Protein AF-A0A6L9ITP5-F1 (afdb_monomer)

Solvent-accessible surface area (backbone atoms only — not comparable to full-atom values): 18994 Å² total; per-residue (Å²): 133,85,77,84,81,51,70,67,56,52,50,36,34,49,51,52,58,71,44,25,60,62,38,12,52,45,24,37,60,61,63,46,70,42,67,67,46,46,72,76,42,34,70,65,38,51,55,49,47,30,53,49,38,32,51,52,45,53,46,44,33,48,13,59,68,66,75,35,64,65,55,35,39,54,48,49,54,49,48,39,54,54,33,27,73,72,34,36,44,55,61,60,58,47,50,48,48,52,39,38,42,53,30,30,63,75,74,45,56,72,70,36,19,52,56,52,38,56,52,46,53,51,35,48,57,65,70,57,59,84,44,67,65,35,46,49,51,63,75,37,41,67,63,33,26,51,52,30,47,51,49,54,48,69,73,36,67,63,50,51,76,73,44,36,71,67,40,52,55,49,48,39,50,54,42,48,52,52,50,42,29,49,33,51,19,59,64,64,74,44,53,64,30,44,26,50,33,45,42,52,46,45,56,57,38,40,78,70,71,40,38,57,48,58,54,52,49,53,51,51,43,41,46,51,35,44,54,75,70,49,65,76,90,47,42,64,59,50,50,54,50,44,52,49,45,55,58,35,64,56,63,99,40,73,68,45,51,52,47,64,76,40,43,74,58,37,39,50,54,44,43,73,72,44,45,70,58,45,48,75,53,67,41,94,58,52,76,66,56,52,37,50,52,49,48,40,54,51,26,24,46,43,51,12,59,78,70,70,37,63,62,46,32,50,53,48,52,54,50,50,60,72,46,25,67,84,58,66,43,52,70,68,57,54,52,52,49,31,48,46,47,44,70,51,55,61,92,88,62,56,68,68,60,45,59,72,44,108

Structure (mmCIF, N/CA/C/O backbone):
data_AF-A0A6L9ITP5-F1
#
_entry.id   AF-A0A6L9ITP5-F1
#
loop_
_atom_site.group_PDB
_atom_site.id
_atom_site.type_symbol
_atom_site.label_atom_id
_atom_site.label_alt_id
_atom_site.label_comp_id
_atom_site.label_asym_id
_atom_site.label_entity_id
_atom_site.label_seq_id
_atom_site.pdbx_PDB_ins_code
_atom_site.Cartn_x
_atom_site.Cartn_y
_atom_site.Cartn_z
_atom_site.occupancy
_atom_site.B_iso_or_equiv
_atom_site.auth_seq_id
_atom_site.auth_comp_id
_atom_site.auth_asym_id
_atom_site.auth_atom_id
_atom_site.pdbx_PDB_model_num
ATOM 1 N N . MET A 1 1 ? -23.647 17.757 39.570 1.00 49.53 1 MET A N 1
ATOM 2 C CA . MET A 1 1 ? -23.595 16.508 40.364 1.00 49.53 1 MET A CA 1
ATOM 3 C C . MET A 1 1 ? -23.695 15.342 39.399 1.00 49.53 1 MET A C 1
ATOM 5 O O . MET A 1 1 ? -24.642 15.325 38.628 1.00 49.53 1 MET A O 1
ATOM 9 N N . ALA A 1 2 ? -22.717 14.434 39.376 1.00 61.03 2 ALA A N 1
ATOM 10 C CA . ALA A 1 2 ? -22.839 13.199 38.599 1.00 61.03 2 ALA A CA 1
ATOM 11 C C . ALA A 1 2 ? -23.829 12.265 39.310 1.00 61.03 2 ALA A C 1
ATOM 13 O O . ALA A 1 2 ? -23.762 12.134 40.533 1.00 61.03 2 ALA A O 1
ATOM 14 N N . LEU A 1 3 ? -24.760 11.667 38.565 1.00 58.38 3 LEU A N 1
ATOM 15 C CA . LEU A 1 3 ? -25.671 10.657 39.105 1.00 58.38 3 LEU A CA 1
ATOM 16 C C . LEU A 1 3 ? -24.866 9.423 39.561 1.00 58.38 3 LEU A C 1
ATOM 18 O O . LEU A 1 3 ? -23.834 9.122 38.953 1.00 58.38 3 LEU A O 1
ATOM 22 N N . PRO A 1 4 ? -25.295 8.720 40.624 1.00 78.62 4 PRO A N 1
ATOM 23 C CA . PRO A 1 4 ? -24.636 7.496 41.064 1.00 78.62 4 PRO A CA 1
ATOM 24 C C . PRO A 1 4 ? -24.661 6.438 39.951 1.00 78.62 4 PRO A C 1
ATOM 26 O O . PRO A 1 4 ? -25.683 6.223 39.300 1.00 78.62 4 PRO A O 1
ATOM 29 N N . VAL A 1 5 ? -23.517 5.788 39.733 1.00 83.12 5 VAL A N 1
ATOM 30 C CA . VAL A 1 5 ? -23.375 4.660 38.804 1.00 83.12 5 VAL A CA 1
ATOM 31 C C . VAL A 1 5 ? -24.126 3.461 39.386 1.00 83.12 5 VAL A C 1
ATOM 33 O O . VAL A 1 5 ? -23.926 3.140 40.554 1.00 83.12 5 VAL A O 1
ATOM 36 N N . SER A 1 6 ? -24.987 2.809 38.601 1.00 92.00 6 SER A N 1
ATOM 37 C CA . SER A 1 6 ? -25.730 1.633 39.071 1.00 92.00 6 SER A CA 1
ATOM 38 C C . SER A 1 6 ? -24.806 0.432 39.309 1.00 92.00 6 SER A C 1
ATOM 40 O O . SER A 1 6 ? -23.800 0.265 38.613 1.00 92.00 6 SER A O 1
ATOM 42 N N . ASP A 1 7 ? -25.172 -0.451 40.243 1.00 93.88 7 ASP A N 1
ATOM 43 C CA . ASP A 1 7 ? -24.422 -1.688 40.517 1.00 93.88 7 ASP A CA 1
ATOM 44 C C . ASP A 1 7 ? -24.262 -2.554 39.256 1.00 93.88 7 ASP A C 1
ATOM 46 O O . ASP A 1 7 ? -23.188 -3.098 38.997 1.00 93.88 7 ASP A O 1
ATOM 50 N N . GLN A 1 8 ? -25.294 -2.594 38.406 1.00 94.88 8 GLN A N 1
ATOM 51 C CA . GLN A 1 8 ? -25.257 -3.283 37.114 1.00 94.88 8 GLN A CA 1
ATOM 52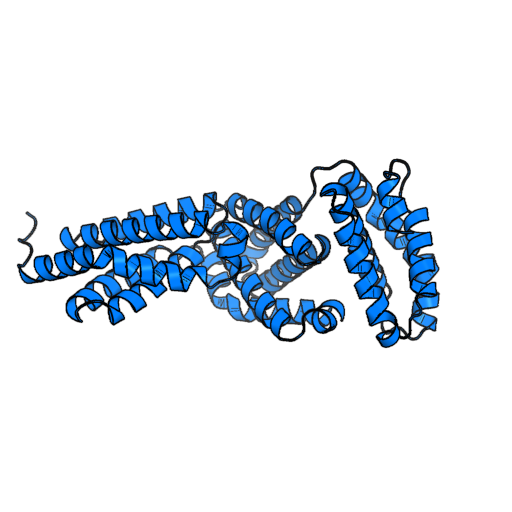 C C . GLN A 1 8 ? -24.180 -2.711 36.180 1.00 94.88 8 GLN A C 1
ATOM 54 O O . GLN A 1 8 ? -23.454 -3.459 35.528 1.00 94.88 8 GLN A O 1
ATOM 59 N N . HIS A 1 9 ? -24.030 -1.386 36.125 1.00 95.19 9 HIS A N 1
ATOM 60 C CA . HIS A 1 9 ? -23.000 -0.754 35.304 1.00 95.19 9 HIS A CA 1
ATOM 61 C C . HIS A 1 9 ? -21.586 -1.060 35.830 1.00 95.19 9 HIS A C 1
ATOM 63 O O . HIS A 1 9 ? -20.650 -1.280 35.053 1.00 95.19 9 HIS A O 1
ATOM 69 N N . LEU A 1 10 ? -21.417 -1.127 37.154 1.00 96.06 10 LEU A N 1
ATOM 70 C CA . LEU A 1 10 ? -20.148 -1.534 37.751 1.00 96.06 10 LEU A CA 1
ATOM 71 C C . LEU A 1 10 ? -19.823 -3.001 37.432 1.00 96.06 10 LEU A C 1
ATOM 73 O O . LEU A 1 10 ? -18.680 -3.301 37.089 1.00 96.06 10 LEU A O 1
ATOM 77 N N . GLN A 1 11 ? -20.816 -3.893 37.475 1.00 97.56 11 GLN A N 1
ATOM 78 C CA . GLN A 1 11 ? -20.661 -5.298 37.095 1.00 97.56 11 GLN A CA 1
ATOM 79 C C . GLN A 1 11 ? -20.222 -5.445 35.631 1.00 97.56 11 GLN A C 1
ATOM 81 O O . GLN A 1 11 ? -19.212 -6.099 35.373 1.00 97.56 11 GLN A O 1
ATOM 86 N N . ILE A 1 12 ? -20.904 -4.765 34.702 1.00 97.81 12 ILE A N 1
ATOM 87 C CA . ILE A 1 12 ? -20.561 -4.761 33.270 1.00 97.81 12 ILE A CA 1
ATOM 88 C C . ILE A 1 12 ? -19.105 -4.323 33.055 1.00 97.81 12 ILE A C 1
ATOM 90 O O . ILE A 1 12 ? -18.327 -4.996 32.380 1.00 97.81 12 ILE A O 1
ATOM 94 N N . THR A 1 13 ? -18.701 -3.200 33.653 1.00 98.00 13 THR A N 1
ATOM 95 C CA . THR A 1 13 ? -17.343 -2.666 33.445 1.00 98.00 13 THR A CA 1
ATOM 96 C C . THR A 1 13 ? -16.263 -3.511 34.120 1.00 98.00 13 THR A C 1
ATOM 98 O O . THR A 1 13 ? -15.155 -3.619 33.594 1.00 98.00 13 THR A O 1
ATOM 101 N N . ASN A 1 14 ? -16.568 -4.155 35.250 1.00 98.19 14 ASN A N 1
ATOM 102 C CA . ASN A 1 14 ? -15.671 -5.121 35.883 1.00 98.19 14 ASN A CA 1
ATOM 103 C C . ASN A 1 14 ? -15.450 -6.355 35.007 1.00 98.19 14 ASN A C 1
ATOM 105 O O . ASN A 1 14 ? -14.317 -6.822 34.902 1.00 98.19 14 ASN A O 1
ATOM 109 N N . GLU A 1 15 ? -16.504 -6.864 34.370 1.00 98.31 15 GLU A N 1
ATOM 110 C CA . GLU A 1 15 ? -16.417 -8.026 33.488 1.00 98.31 15 GLU A CA 1
ATOM 111 C C . GLU A 1 15 ? -15.520 -7.751 32.276 1.00 98.31 15 GLU A C 1
ATOM 113 O O . GLU A 1 15 ? -14.600 -8.530 32.011 1.00 98.31 15 GLU A O 1
ATOM 118 N N . ILE A 1 16 ? -15.720 -6.614 31.596 1.00 98.50 16 ILE A N 1
ATOM 119 C CA . ILE A 1 16 ? -14.877 -6.201 30.461 1.00 98.50 16 ILE A CA 1
ATOM 120 C C . ILE A 1 16 ? -13.414 -6.082 30.909 1.00 98.50 16 ILE A C 1
ATOM 122 O O . ILE A 1 16 ? -12.512 -6.612 30.258 1.00 98.50 16 ILE A O 1
ATOM 126 N N . TYR A 1 17 ? -13.165 -5.434 32.055 1.00 98.38 17 TYR A N 1
ATOM 127 C CA . TYR A 1 17 ? -11.811 -5.292 32.589 1.00 98.38 17 TYR A CA 1
ATOM 128 C C . TYR A 1 17 ? -11.165 -6.646 32.905 1.00 98.38 17 TYR A C 1
ATOM 130 O O . TYR A 1 17 ? -9.973 -6.837 32.650 1.00 98.38 17 TYR A O 1
ATOM 138 N N . HIS A 1 18 ? -11.928 -7.584 33.468 1.00 98.44 18 HIS A N 1
ATOM 139 C CA . HIS A 1 18 ? -11.445 -8.920 33.806 1.00 98.44 18 HIS A CA 1
ATOM 140 C C . HIS A 1 18 ? -11.001 -9.689 32.552 1.00 98.44 18 HIS A C 1
ATOM 142 O O . HIS A 1 18 ? -9.899 -10.236 32.535 1.00 98.44 18 HIS A O 1
ATOM 148 N N . HIS A 1 19 ? -11.787 -9.622 31.473 1.00 98.62 19 HIS A N 1
ATOM 149 C CA . HIS A 1 19 ? -11.520 -10.319 30.208 1.00 98.62 19 HIS A CA 1
ATOM 150 C C . HIS A 1 19 ? -10.603 -9.553 29.241 1.00 98.62 19 HIS A C 1
ATOM 152 O O . HIS A 1 19 ? -10.306 -10.047 28.153 1.00 98.62 19 HIS A O 1
ATOM 158 N N . ARG A 1 20 ? -10.105 -8.363 29.609 1.00 98.50 20 ARG A N 1
ATOM 159 C CA . ARG A 1 20 ? -9.343 -7.483 28.699 1.00 98.50 20 ARG A CA 1
ATOM 160 C C . ARG A 1 20 ? -8.169 -8.160 27.995 1.00 98.50 20 ARG A C 1
ATOM 162 O O . ARG A 1 20 ? -7.895 -7.860 26.839 1.00 98.50 20 ARG A O 1
ATOM 169 N N . ARG A 1 21 ? -7.476 -9.081 28.674 1.00 98.44 21 ARG A N 1
ATOM 170 C CA . ARG A 1 21 ? -6.344 -9.801 28.082 1.00 98.44 21 ARG A CA 1
ATOM 171 C C . ARG A 1 21 ? -6.806 -10.817 27.039 1.00 98.44 21 ARG A C 1
ATOM 173 O O . ARG A 1 21 ? -6.251 -10.828 25.951 1.00 98.44 21 ARG A O 1
ATOM 180 N N . GLN A 1 22 ? -7.831 -11.610 27.345 1.00 98.50 22 GLN A N 1
ATOM 181 C CA . GLN A 1 22 ? -8.386 -12.596 26.410 1.00 98.50 22 GLN A CA 1
ATOM 182 C C . GLN A 1 22 ? -8.996 -11.914 25.181 1.00 98.50 22 GLN A C 1
ATOM 184 O O . GLN A 1 22 ? -8.800 -12.369 24.059 1.00 98.50 22 GLN A O 1
ATOM 189 N N . LEU A 1 23 ? -9.669 -10.776 25.379 1.00 98.50 23 LEU A N 1
ATOM 190 C CA . LEU A 1 23 ? -10.136 -9.927 24.286 1.00 98.50 23 LEU A CA 1
ATOM 191 C C . LEU A 1 23 ? -8.970 -9.414 23.433 1.00 98.50 23 LEU A C 1
ATOM 193 O O . LEU A 1 23 ? -9.020 -9.524 22.214 1.00 98.50 23 LEU A O 1
ATOM 197 N N . ALA A 1 24 ? -7.906 -8.891 24.046 1.00 98.31 24 ALA A N 1
ATOM 198 C CA . ALA A 1 24 ? -6.741 -8.416 23.304 1.00 98.31 24 ALA A CA 1
ATOM 199 C C . ALA A 1 24 ? -6.051 -9.545 22.520 1.00 98.31 24 ALA A C 1
ATOM 201 O O . ALA A 1 24 ? -5.697 -9.352 21.362 1.00 98.31 24 ALA A O 1
ATOM 202 N N . GLU A 1 25 ? -5.912 -10.732 23.117 1.00 97.69 25 GLU A N 1
ATOM 203 C CA . GLU A 1 25 ? -5.382 -11.928 22.454 1.00 97.69 25 GLU A CA 1
ATOM 204 C C . GLU A 1 25 ? -6.259 -12.342 21.264 1.00 97.69 25 GLU A C 1
ATOM 206 O O . GLU A 1 25 ? -5.724 -12.625 20.191 1.00 97.69 25 GLU A O 1
ATOM 211 N N . TYR A 1 26 ? -7.590 -12.292 21.414 1.00 97.88 26 TYR A N 1
ATOM 212 C CA . TYR A 1 26 ? -8.534 -12.520 20.319 1.00 97.88 26 TYR A CA 1
ATOM 213 C C . TYR A 1 26 ? -8.311 -11.518 19.181 1.00 97.88 26 TYR A C 1
ATOM 215 O O . TYR A 1 26 ? -8.096 -11.929 18.042 1.00 97.88 26 TYR A O 1
ATOM 223 N N . VAL A 1 27 ? -8.317 -10.214 19.477 1.00 97.19 27 VAL A N 1
ATOM 224 C CA . VAL A 1 27 ? -8.137 -9.151 18.473 1.00 97.19 27 VAL A CA 1
ATOM 225 C C . VAL A 1 27 ? -6.805 -9.316 17.752 1.00 97.19 27 VAL A C 1
ATOM 227 O O . VAL A 1 27 ? -6.763 -9.358 16.528 1.00 97.19 27 VAL A O 1
ATOM 230 N N . THR A 1 28 ? -5.711 -9.470 18.495 1.00 95.75 28 THR A N 1
ATOM 231 C CA . THR A 1 28 ? -4.367 -9.607 17.928 1.00 95.75 28 THR A CA 1
ATOM 232 C C . THR A 1 28 ? -4.239 -10.846 17.047 1.00 95.75 28 THR A C 1
ATOM 234 O O . THR A 1 28 ? -3.642 -10.759 15.975 1.00 95.75 28 THR A O 1
ATOM 237 N N . ALA A 1 29 ? -4.815 -11.983 17.449 1.00 94.69 29 ALA A N 1
ATOM 238 C CA . ALA A 1 29 ? -4.786 -13.199 16.640 1.00 94.69 29 ALA A CA 1
ATOM 239 C C . ALA A 1 29 ? -5.500 -13.021 15.291 1.00 94.69 29 ALA A C 1
ATOM 241 O O . ALA A 1 29 ? -5.023 -13.539 14.286 1.00 94.69 29 ALA A O 1
ATOM 242 N N . HIS A 1 30 ? -6.602 -12.268 15.248 1.00 94.00 30 HIS A N 1
ATOM 243 C CA . HIS A 1 30 ? -7.364 -12.051 14.015 1.00 94.00 30 HIS A CA 1
ATOM 244 C C . HIS A 1 30 ? -6.775 -10.930 13.150 1.00 94.00 30 HIS A C 1
ATOM 246 O O . HIS A 1 30 ? -6.677 -11.093 11.936 1.00 94.00 30 HIS A O 1
ATOM 252 N N . SER A 1 31 ? -6.293 -9.842 13.758 1.00 89.31 31 SER A N 1
ATOM 253 C CA . SER A 1 31 ? -5.689 -8.719 13.032 1.00 89.31 31 SER A CA 1
ATOM 254 C C . SER A 1 31 ? -4.357 -9.085 12.367 1.00 89.31 31 SER A C 1
ATOM 256 O O . SER A 1 31 ? -4.067 -8.603 11.278 1.00 89.31 31 SER A O 1
ATOM 258 N N . ILE A 1 32 ? -3.539 -9.950 12.980 1.00 86.31 32 ILE A N 1
ATOM 259 C CA . ILE A 1 32 ? -2.176 -10.262 12.493 1.00 86.31 32 ILE A CA 1
ATOM 260 C C . ILE A 1 32 ? -2.142 -11.367 11.439 1.00 86.31 32 ILE A C 1
ATOM 262 O O . ILE A 1 32 ? -1.140 -11.521 10.741 1.00 86.31 32 ILE A O 1
ATOM 266 N N . ASN A 1 33 ? -3.247 -12.085 11.238 1.00 80.88 33 ASN A N 1
ATOM 267 C CA . ASN A 1 33 ? -3.340 -13.065 10.156 1.00 80.88 33 ASN A CA 1
ATOM 268 C C . ASN A 1 33 ? -3.251 -12.427 8.757 1.00 80.88 33 ASN A C 1
ATOM 270 O O . ASN A 1 33 ? -3.092 -13.145 7.771 1.00 80.88 33 ASN A O 1
ATOM 274 N N . VAL A 1 34 ? -3.292 -11.094 8.652 1.00 76.50 34 VAL A N 1
ATOM 275 C CA . VAL A 1 34 ? -2.979 -10.379 7.412 1.00 76.50 34 VAL A CA 1
ATOM 276 C C . VAL A 1 34 ? -1.455 -10.395 7.186 1.00 76.50 34 VAL A C 1
ATOM 278 O O . VAL A 1 34 ? -0.719 -9.839 8.009 1.00 76.50 34 VAL A O 1
ATOM 281 N N . PRO A 1 35 ? -0.948 -10.952 6.061 1.00 76.50 35 PRO A N 1
ATOM 282 C CA . PRO A 1 35 ? 0.491 -11.054 5.774 1.00 76.50 35 PRO A CA 1
ATOM 283 C C . PRO A 1 35 ? 1.267 -9.739 5.926 1.00 76.50 35 PRO A C 1
ATOM 285 O O . PRO A 1 35 ? 2.442 -9.752 6.294 1.00 76.50 35 PRO A O 1
ATOM 288 N N . TYR A 1 36 ? 0.596 -8.611 5.685 1.00 79.81 36 TYR A N 1
ATOM 289 C CA . TYR A 1 36 ? 1.103 -7.261 5.906 1.00 79.81 36 TYR A CA 1
ATOM 290 C C . TYR A 1 36 ? 1.770 -7.085 7.283 1.00 79.81 36 TYR A C 1
ATOM 292 O O . TYR A 1 36 ? 2.921 -6.653 7.350 1.00 79.81 36 TYR A O 1
ATOM 300 N N . TRP A 1 37 ? 1.094 -7.454 8.378 1.00 81.81 37 TRP A N 1
ATOM 301 C CA . TRP A 1 37 ? 1.582 -7.192 9.738 1.00 81.81 37 TRP A CA 1
ATOM 302 C C . TRP A 1 37 ? 2.811 -8.016 10.080 1.00 81.81 37 TRP A C 1
ATOM 304 O O . TRP A 1 37 ? 3.797 -7.486 10.597 1.00 81.81 37 TRP A O 1
ATOM 314 N N . ASN A 1 38 ? 2.761 -9.305 9.749 1.00 83.38 38 ASN A N 1
ATOM 315 C CA . ASN A 1 38 ? 3.853 -10.220 10.037 1.00 83.38 38 ASN A CA 1
ATOM 316 C C . ASN A 1 38 ? 5.123 -9.830 9.270 1.00 83.38 38 ASN A C 1
ATOM 318 O O . ASN A 1 38 ? 6.221 -9.892 9.807 1.00 83.38 38 ASN A O 1
ATOM 322 N N . ILE A 1 39 ? 4.985 -9.359 8.031 1.00 84.44 39 ILE A N 1
ATOM 323 C CA . ILE A 1 39 ? 6.145 -8.963 7.227 1.00 84.44 39 ILE A CA 1
ATOM 324 C C . ILE A 1 39 ? 6.682 -7.603 7.659 1.00 84.44 39 ILE 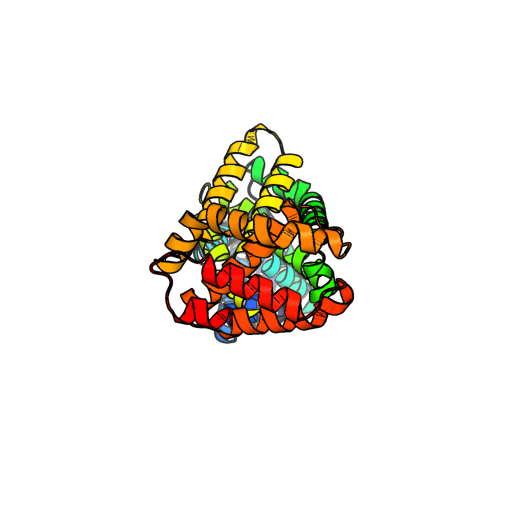A C 1
ATOM 326 O O . ILE A 1 39 ? 7.893 -7.408 7.711 1.00 84.44 39 ILE A O 1
ATOM 330 N N . ARG A 1 40 ? 5.796 -6.655 7.983 1.00 84.62 40 ARG A N 1
ATOM 331 C CA . ARG A 1 40 ? 6.213 -5.301 8.353 1.00 84.62 40 ARG A CA 1
ATOM 332 C C . ARG A 1 40 ? 6.855 -5.235 9.736 1.00 84.62 40 ARG A C 1
ATOM 334 O O . ARG A 1 40 ? 7.799 -4.470 9.915 1.00 84.62 40 ARG A O 1
ATOM 341 N N . TYR A 1 41 ? 6.353 -6.007 10.698 1.00 87.50 41 TYR A N 1
ATOM 342 C CA . TYR A 1 41 ? 6.742 -5.858 12.102 1.00 87.50 41 TYR A CA 1
ATOM 343 C C . TYR A 1 41 ? 7.142 -7.168 12.801 1.00 87.50 41 TYR A C 1
ATOM 345 O O . TYR A 1 41 ? 7.689 -7.117 13.906 1.00 87.50 41 TYR A O 1
ATOM 353 N N . GLY A 1 42 ? 6.898 -8.329 12.186 1.00 89.81 42 GLY A N 1
ATOM 354 C CA . GLY A 1 42 ? 7.242 -9.637 12.747 1.00 89.81 42 GLY A CA 1
ATOM 355 C C . GLY A 1 42 ? 6.631 -9.901 14.126 1.00 89.81 42 GLY A C 1
ATOM 356 O O . GLY A 1 42 ? 5.613 -9.321 14.512 1.00 89.81 42 GLY A O 1
ATOM 357 N N . GLU A 1 43 ? 7.295 -10.760 14.900 1.00 92.50 43 GLU A N 1
ATOM 358 C CA . GLU A 1 43 ? 6.846 -11.141 16.246 1.00 92.50 43 GLU A CA 1
ATOM 359 C C . GLU A 1 43 ? 6.851 -9.960 17.227 1.00 92.50 43 GLU A C 1
ATOM 361 O O . GLU A 1 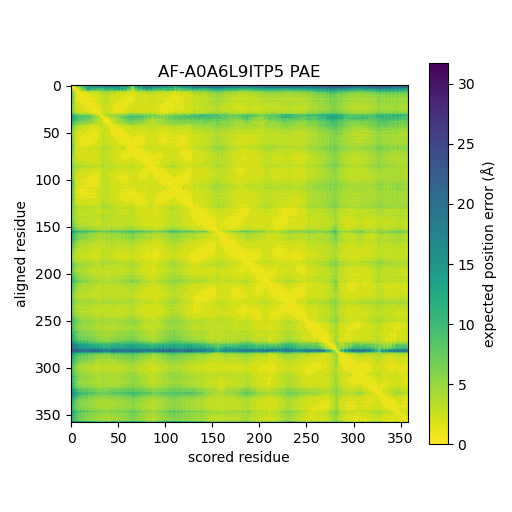43 ? 5.960 -9.827 18.066 1.00 92.50 43 GLU A O 1
ATOM 366 N N . GLN A 1 44 ? 7.808 -9.038 17.089 1.00 91.56 44 GLN A N 1
ATOM 367 C CA . GLN A 1 44 ? 7.827 -7.833 17.916 1.00 91.56 44 GLN A CA 1
ATOM 368 C C . GLN A 1 44 ? 6.578 -6.977 17.671 1.00 91.56 44 GLN A C 1
ATOM 370 O O . GLN A 1 44 ? 5.972 -6.481 18.620 1.00 91.56 44 GLN A O 1
ATOM 375 N N . GLY A 1 45 ? 6.154 -6.852 16.411 1.00 91.19 45 GLY A N 1
ATOM 376 C CA . GLY A 1 45 ? 4.895 -6.208 16.045 1.00 91.19 45 GLY A CA 1
ATOM 377 C C . GLY A 1 45 ? 3.684 -6.867 16.679 1.00 91.19 45 GLY A C 1
ATOM 378 O O . GLY A 1 45 ? 2.795 -6.172 17.166 1.00 91.19 45 GLY A O 1
ATOM 379 N N . ARG A 1 46 ? 3.674 -8.202 16.737 1.00 92.75 46 ARG A N 1
ATOM 380 C CA . ARG A 1 46 ? 2.617 -8.959 17.409 1.00 92.75 46 ARG A CA 1
ATOM 381 C C . ARG A 1 46 ? 2.517 -8.639 18.888 1.00 92.75 46 ARG A C 1
ATOM 383 O O . ARG A 1 46 ? 1.418 -8.374 19.377 1.00 92.75 46 ARG A O 1
ATOM 390 N N . MET A 1 47 ? 3.648 -8.610 19.580 1.00 94.88 47 MET A N 1
ATOM 391 C CA . MET A 1 47 ? 3.683 -8.268 20.999 1.00 94.88 47 MET A CA 1
ATOM 392 C C . MET A 1 47 ? 3.262 -6.817 21.253 1.00 94.88 47 MET A C 1
ATOM 394 O O . MET A 1 47 ? 2.499 -6.560 22.185 1.00 94.88 47 MET A O 1
ATOM 398 N N . THR A 1 48 ? 3.689 -5.876 20.407 1.00 93.56 48 THR A N 1
ATOM 399 C CA . THR A 1 48 ? 3.238 -4.479 20.482 1.00 93.56 48 THR A CA 1
ATOM 400 C C . THR A 1 48 ? 1.731 -4.370 20.254 1.00 93.56 48 THR A C 1
ATOM 402 O O . THR A 1 48 ? 1.040 -3.789 21.083 1.00 93.56 48 THR A O 1
ATOM 405 N N . CYS A 1 49 ? 1.198 -5.008 19.209 1.00 94.25 49 CYS A N 1
ATOM 406 C CA . CYS A 1 49 ? -0.235 -5.018 18.912 1.00 94.25 49 CYS A CA 1
ATOM 407 C C . CYS A 1 49 ? -1.062 -5.584 20.077 1.00 94.25 49 CYS A C 1
ATOM 409 O O . CYS A 1 49 ? -2.096 -5.021 20.434 1.00 94.25 49 CYS A O 1
ATOM 411 N N . LEU A 1 50 ? -0.598 -6.667 20.713 1.00 96.56 50 LEU A N 1
ATOM 412 C CA . LEU A 1 50 ? -1.243 -7.217 21.907 1.00 96.56 50 LEU A CA 1
ATOM 413 C C . LEU A 1 50 ? -1.292 -6.196 23.048 1.00 96.56 50 LEU A C 1
ATOM 415 O O . LEU A 1 50 ? -2.349 -5.983 23.642 1.00 96.56 50 LEU A O 1
ATOM 419 N N . ASN A 1 51 ? -0.162 -5.555 23.346 1.00 96.88 51 ASN A N 1
ATOM 420 C CA . ASN A 1 51 ? -0.084 -4.558 24.410 1.00 96.88 51 ASN A CA 1
ATOM 421 C C . ASN A 1 51 ? -0.980 -3.345 24.123 1.00 96.88 51 ASN A C 1
ATOM 423 O O . ASN A 1 51 ? -1.690 -2.890 25.023 1.00 96.88 51 ASN A O 1
ATOM 427 N N . ASP A 1 52 ? -1.003 -2.872 22.877 1.00 96.56 52 ASP A N 1
ATOM 428 C CA . ASP A 1 52 ? -1.869 -1.777 22.438 1.00 96.56 52 ASP A CA 1
ATOM 429 C C . ASP A 1 52 ? -3.346 -2.149 22.603 1.00 96.56 52 ASP A C 1
ATOM 431 O O . ASP A 1 52 ? -4.123 -1.373 23.159 1.00 96.56 52 ASP A O 1
ATOM 435 N N . ASN A 1 53 ? -3.741 -3.366 22.217 1.00 97.88 53 ASN A N 1
ATOM 436 C CA . ASN A 1 53 ? -5.118 -3.831 22.376 1.00 97.88 53 ASN A CA 1
ATOM 437 C C . ASN A 1 53 ? -5.531 -3.956 23.846 1.00 97.88 53 ASN A C 1
ATOM 439 O O . ASN A 1 53 ? -6.644 -3.556 24.193 1.00 97.88 53 ASN A O 1
ATOM 443 N N . VAL A 1 54 ? -4.641 -4.421 24.732 1.00 98.44 54 VAL A N 1
ATOM 444 C CA . VAL A 1 54 ? -4.900 -4.399 26.183 1.00 98.44 54 VAL A CA 1
ATOM 445 C C . VAL A 1 54 ? -5.163 -2.966 26.648 1.00 98.44 54 VAL A C 1
ATOM 447 O O . VAL A 1 54 ? -6.148 -2.722 27.345 1.00 98.44 54 VAL A O 1
ATOM 450 N N . LYS A 1 55 ? -4.328 -2.003 26.239 1.00 98.19 55 LYS A N 1
ATOM 451 C CA . LYS A 1 55 ? -4.471 -0.593 26.635 1.00 98.19 55 LYS A CA 1
ATOM 452 C C . LYS A 1 55 ? -5.739 0.052 26.084 1.00 98.19 55 LYS A C 1
ATOM 454 O O . LYS A 1 55 ? -6.419 0.764 26.822 1.00 98.19 55 LYS A O 1
ATOM 459 N N . ASN A 1 56 ? -6.096 -0.250 24.839 1.00 98.19 56 ASN A N 1
ATOM 460 C CA . ASN A 1 56 ? -7.342 0.199 24.223 1.00 98.19 56 ASN A CA 1
ATOM 461 C C . ASN A 1 56 ? -8.554 -0.266 25.044 1.00 98.19 56 ASN A C 1
ATOM 463 O O . ASN A 1 56 ? -9.399 0.550 25.409 1.00 98.19 56 ASN A O 1
ATOM 467 N N . ILE A 1 57 ? -8.603 -1.548 25.423 1.00 98.69 57 ILE A N 1
ATOM 468 C CA . ILE A 1 57 ? -9.710 -2.098 26.222 1.00 98.69 57 ILE A CA 1
ATOM 469 C C . ILE A 1 57 ? -9.751 -1.480 27.625 1.00 98.69 57 ILE A C 1
ATOM 471 O O . ILE A 1 57 ? -10.834 -1.170 28.126 1.00 98.69 57 ILE A O 1
ATOM 475 N N . GLU A 1 58 ? -8.598 -1.254 28.265 1.00 98.50 58 GLU A N 1
ATOM 476 C CA . GLU A 1 58 ? -8.527 -0.563 29.562 1.00 98.50 58 GLU A CA 1
ATOM 477 C C . GLU A 1 58 ? -9.130 0.849 29.487 1.00 98.50 58 GLU A C 1
ATOM 479 O O . GLU A 1 58 ? -9.915 1.232 30.360 1.00 98.50 58 GLU A O 1
ATOM 484 N N . LEU A 1 59 ? -8.821 1.601 28.428 1.00 98.50 59 LEU A N 1
ATOM 485 C CA . LEU A 1 59 ? -9.335 2.956 28.222 1.00 98.50 59 LEU A CA 1
ATOM 486 C C . LEU A 1 59 ? -10.823 2.981 27.864 1.00 98.50 59 LEU A C 1
ATOM 488 O O . LEU A 1 59 ? -11.561 3.803 28.406 1.00 98.50 59 LEU A O 1
ATOM 492 N N . PHE A 1 60 ? -11.302 2.053 27.036 1.00 98.50 60 PHE A N 1
ATOM 493 C CA . PHE A 1 60 ? -12.734 1.929 26.746 1.00 98.50 60 PHE A CA 1
ATOM 494 C C . PHE A 1 60 ? -13.534 1.518 27.982 1.00 98.50 60 PHE A C 1
ATOM 496 O O . PHE A 1 60 ? -14.601 2.070 28.249 1.00 98.50 60 PHE A O 1
ATOM 503 N N . THR A 1 61 ? -12.980 0.633 28.811 1.00 98.50 61 THR A N 1
ATOM 504 C CA . THR A 1 61 ? -13.590 0.272 30.094 1.00 98.50 61 THR A CA 1
ATOM 505 C C . THR A 1 61 ? -13.644 1.465 31.047 1.00 98.50 61 THR A C 1
ATOM 507 O O . THR A 1 61 ? -14.642 1.659 31.742 1.00 98.50 61 THR A O 1
ATOM 510 N N . LEU A 1 62 ? -12.596 2.297 31.073 1.00 97.94 62 LEU A N 1
ATOM 511 C CA . LEU A 1 62 ? -12.586 3.537 31.847 1.00 97.94 62 LEU A CA 1
ATOM 512 C C . LEU A 1 62 ? -13.656 4.521 31.351 1.00 97.94 62 LEU A C 1
ATOM 514 O O . LEU A 1 62 ? -14.369 5.094 32.177 1.00 97.94 62 LEU A O 1
ATOM 518 N N . ALA A 1 63 ? -13.785 4.696 30.034 1.00 98.12 63 ALA A N 1
ATOM 519 C CA . ALA A 1 63 ? -14.798 5.553 29.420 1.00 98.12 63 ALA A CA 1
ATOM 520 C C . ALA A 1 63 ? -16.218 5.103 29.795 1.00 98.12 63 ALA A C 1
ATOM 522 O O . ALA A 1 63 ? -17.018 5.927 30.247 1.00 98.12 63 ALA A O 1
ATOM 523 N N . LEU A 1 64 ? -16.496 3.793 29.708 1.00 97.56 64 LEU A N 1
ATOM 524 C CA . LEU A 1 64 ? -17.755 3.205 30.171 1.00 97.56 64 LEU A CA 1
ATOM 525 C C . LEU A 1 64 ? -17.964 3.489 31.657 1.00 97.56 64 LEU A C 1
ATOM 527 O O . LEU A 1 64 ? -18.930 4.160 31.994 1.00 97.56 64 LEU A O 1
ATOM 531 N N . ARG A 1 65 ? -17.020 3.093 32.524 1.00 96.88 65 ARG A N 1
ATOM 532 C CA . ARG A 1 65 ? -17.124 3.220 33.991 1.00 96.88 65 ARG A CA 1
ATOM 533 C C . ARG A 1 65 ? -17.363 4.653 34.462 1.00 96.88 65 ARG A C 1
ATOM 535 O O . ARG A 1 65 ? -17.969 4.868 35.510 1.00 96.88 65 ARG A O 1
ATOM 542 N N . LYS A 1 66 ? -16.831 5.642 33.744 1.00 96.44 66 LYS A N 1
ATOM 543 C CA . LYS A 1 66 ? -17.026 7.064 34.057 1.00 96.44 66 LYS A CA 1
ATOM 544 C C . LYS A 1 66 ? -18.285 7.655 33.423 1.00 96.44 66 LYS A C 1
ATOM 546 O O . LYS A 1 66 ? -18.577 8.808 33.721 1.00 96.44 66 LYS A O 1
ATOM 551 N N . ALA A 1 67 ? -18.999 6.896 32.590 1.00 95.94 67 ALA A N 1
ATOM 552 C CA . ALA A 1 67 ? -20.071 7.366 31.718 1.00 95.94 67 ALA A CA 1
ATOM 553 C C . ALA A 1 67 ? -19.633 8.585 30.883 1.00 95.94 67 ALA A C 1
ATOM 555 O O . ALA A 1 67 ? -20.362 9.565 30.754 1.00 95.94 67 ALA A O 1
ATOM 556 N N . LYS A 1 68 ? -18.400 8.522 30.364 1.00 97.19 68 LYS A N 1
ATOM 557 C CA . LYS A 1 68 ? -17.726 9.595 29.624 1.00 97.19 68 LYS A CA 1
ATOM 558 C C . LYS A 1 68 ? -17.205 9.072 28.285 1.00 97.19 68 LYS A C 1
ATOM 560 O O . LYS A 1 68 ? -16.012 8.764 28.176 1.00 97.19 68 LYS A O 1
ATOM 565 N N . PRO A 1 69 ? -18.082 8.902 27.279 1.00 97.56 69 PRO A N 1
ATOM 566 C CA . PRO A 1 69 ? -17.682 8.373 25.977 1.00 97.56 69 PRO A CA 1
ATOM 567 C C . PRO A 1 69 ? -16.645 9.257 25.264 1.00 97.56 69 PRO A C 1
ATOM 569 O O . PRO A 1 69 ? -15.855 8.744 24.478 1.00 97.56 69 PRO A O 1
ATOM 572 N N . GLU A 1 70 ? -16.561 10.547 25.600 1.00 98.19 70 GLU A N 1
ATOM 573 C CA . GLU A 1 70 ? -15.562 11.477 25.071 1.00 98.19 70 GLU A CA 1
ATOM 574 C C . GLU A 1 70 ? -14.110 11.063 25.381 1.00 98.19 70 GLU A C 1
ATOM 576 O O . GLU A 1 70 ? -13.196 11.433 24.647 1.00 98.19 70 GLU A O 1
ATOM 581 N N . ILE A 1 71 ? -13.884 10.258 26.431 1.00 98.25 71 ILE A N 1
ATOM 582 C CA . ILE A 1 71 ? -12.564 9.675 26.727 1.00 98.25 71 ILE A CA 1
ATOM 583 C C . ILE A 1 71 ? -12.155 8.702 25.615 1.00 98.25 71 ILE A C 1
ATOM 585 O O . ILE A 1 71 ? -11.003 8.707 25.184 1.00 98.25 71 ILE A O 1
ATOM 589 N N . ALA A 1 72 ? -13.092 7.877 25.144 1.00 98.25 72 ALA A N 1
ATOM 590 C CA . ALA A 1 72 ? -12.838 6.912 24.081 1.00 98.25 72 ALA A CA 1
ATOM 591 C C . ALA A 1 72 ? -12.663 7.608 22.724 1.00 98.25 72 ALA A C 1
ATOM 593 O O . ALA A 1 72 ? -11.769 7.238 21.967 1.00 98.25 72 ALA A O 1
ATOM 594 N N . ASP A 1 73 ? -13.460 8.649 22.460 1.00 98.44 73 ASP A N 1
ATOM 595 C CA . ASP A 1 73 ? -13.340 9.483 21.258 1.00 98.44 73 ASP A CA 1
ATOM 596 C C . ASP A 1 73 ? -11.951 10.137 21.174 1.00 98.44 73 ASP A C 1
ATOM 598 O O . ASP A 1 73 ? -11.248 9.997 20.172 1.00 98.44 73 ASP A O 1
ATOM 602 N N . ALA A 1 74 ? -11.519 10.801 22.254 1.00 98.38 74 ALA A N 1
ATOM 603 C CA . ALA A 1 74 ? -10.207 11.439 22.322 1.00 98.38 74 ALA A CA 1
ATOM 604 C C . ALA A 1 74 ? -9.062 10.424 22.178 1.00 98.38 74 ALA A C 1
ATOM 606 O O . ALA A 1 74 ? -8.090 10.688 21.469 1.00 98.38 74 ALA A O 1
ATOM 607 N N . HIS A 1 75 ? -9.192 9.251 22.809 1.00 98.31 75 HIS A N 1
ATOM 608 C CA . HIS A 1 75 ? -8.218 8.166 22.677 1.00 98.31 75 HIS A CA 1
ATOM 609 C C . HIS A 1 75 ? -8.108 7.657 21.239 1.00 98.31 75 HIS A C 1
ATOM 611 O O . HIS A 1 75 ? -7.004 7.490 20.733 1.00 98.31 75 HIS A O 1
ATOM 617 N N . ALA A 1 76 ? -9.227 7.447 20.550 1.00 98.25 76 ALA A N 1
ATOM 618 C CA . ALA A 1 76 ? -9.207 6.967 19.174 1.00 98.25 76 ALA A CA 1
ATOM 619 C C . ALA A 1 76 ? -8.607 7.983 18.197 1.00 98.25 76 ALA A C 1
ATOM 621 O O . ALA A 1 76 ? -7.822 7.598 17.332 1.00 98.25 76 ALA A O 1
ATOM 622 N N . LEU A 1 77 ? -8.898 9.275 18.366 1.00 98.12 77 LEU A N 1
ATOM 623 C CA . LEU A 1 77 ? -8.256 10.330 17.577 1.00 98.12 77 LEU A CA 1
ATOM 624 C C . LEU A 1 77 ? -6.745 10.386 17.837 1.00 98.12 77 LEU A C 1
ATOM 626 O O . LEU A 1 77 ? -5.967 10.500 16.894 1.00 98.12 77 LEU A O 1
ATOM 630 N N . TRP A 1 78 ? -6.316 10.241 19.094 1.00 98.06 78 TRP A N 1
ATOM 631 C CA . TRP A 1 78 ? -4.896 10.118 19.425 1.00 98.06 78 TRP A CA 1
ATOM 632 C C . TRP A 1 78 ? -4.262 8.873 18.787 1.00 98.06 78 TRP A C 1
ATOM 634 O O . TRP A 1 78 ? -3.189 8.967 18.194 1.00 98.06 78 TRP A O 1
ATOM 644 N N . LEU A 1 79 ? -4.929 7.718 18.851 1.00 97.25 79 LEU A N 1
ATOM 645 C CA . LEU A 1 79 ? -4.428 6.466 18.287 1.00 97.25 79 LEU A CA 1
ATOM 646 C C . LEU A 1 79 ? -4.269 6.559 16.767 1.00 97.25 79 LEU A C 1
ATOM 648 O O . LEU A 1 79 ? -3.248 6.135 16.230 1.00 97.25 79 LEU A O 1
ATOM 652 N N . ARG A 1 80 ? -5.243 7.165 16.081 1.00 97.31 80 ARG A N 1
ATOM 653 C CA . ARG A 1 80 ? -5.163 7.473 14.649 1.00 97.31 80 ARG A CA 1
ATOM 654 C C . ARG A 1 80 ? -3.909 8.278 14.329 1.0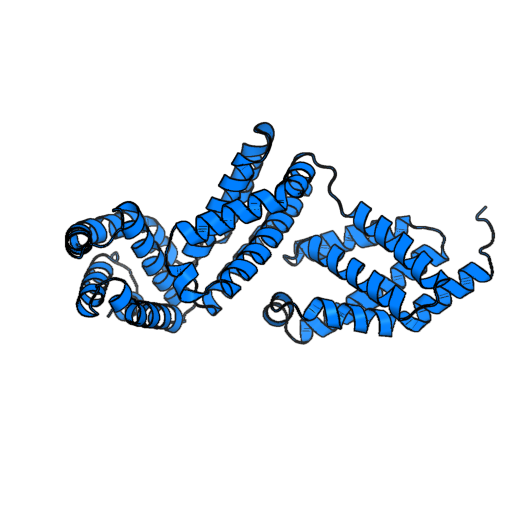0 97.31 80 ARG A C 1
ATOM 656 O O . ARG A 1 80 ? -3.167 7.938 13.413 1.00 97.31 80 ARG A O 1
ATOM 663 N N . ASP A 1 81 ? -3.664 9.336 15.092 1.00 96.69 81 ASP A N 1
ATOM 664 C CA . ASP A 1 81 ? -2.509 10.208 14.905 1.00 96.69 81 ASP A CA 1
ATOM 665 C C . ASP A 1 81 ? -1.186 9.453 15.108 1.00 96.69 81 ASP A C 1
ATOM 667 O O . ASP A 1 81 ? -0.256 9.605 14.314 1.00 96.69 81 ASP A O 1
ATOM 671 N N . VAL A 1 82 ? -1.116 8.582 16.119 1.00 95.44 82 VAL A N 1
ATOM 672 C CA . VAL A 1 82 ? 0.027 7.682 16.329 1.00 95.44 82 VAL A CA 1
ATOM 673 C C . VAL A 1 82 ? 0.215 6.743 15.137 1.00 95.44 82 VAL A C 1
ATOM 675 O O . VAL A 1 82 ? 1.330 6.610 14.637 1.00 95.44 82 VAL A O 1
ATOM 678 N N . TYR A 1 83 ? -0.858 6.120 14.647 1.00 94.50 83 TYR A N 1
ATOM 679 C CA . TYR A 1 83 ? -0.799 5.162 13.541 1.00 94.50 83 TYR A CA 1
ATOM 680 C C . TYR A 1 83 ? -0.302 5.816 12.252 1.00 94.50 83 TYR A C 1
ATOM 682 O O . TYR A 1 83 ? 0.633 5.309 11.629 1.00 94.50 83 TYR A O 1
ATOM 690 N N . ILE A 1 84 ? -0.836 6.986 11.908 1.00 94.81 84 ILE A N 1
ATOM 691 C CA . ILE A 1 84 ? -0.434 7.736 10.712 1.00 94.81 84 ILE A CA 1
ATOM 692 C C . ILE A 1 84 ? 1.045 8.122 10.770 1.00 94.81 84 ILE A C 1
ATOM 694 O O . ILE A 1 84 ? 1.760 7.958 9.780 1.00 94.81 84 ILE A O 1
ATOM 698 N N . ASN A 1 85 ? 1.542 8.544 11.935 1.00 92.69 85 ASN A N 1
ATOM 699 C CA . ASN A 1 85 ? 2.962 8.859 12.120 1.00 92.69 85 ASN A CA 1
ATOM 700 C C . ASN A 1 85 ? 3.879 7.629 12.008 1.00 92.69 85 ASN A C 1
ATOM 702 O O . ASN A 1 85 ? 5.051 7.763 11.664 1.00 92.69 85 ASN A O 1
ATOM 706 N N . LEU A 1 86 ? 3.352 6.426 12.249 1.00 90.94 86 LEU A N 1
ATOM 707 C CA . LEU A 1 86 ? 4.046 5.152 12.030 1.00 90.94 86 LEU A CA 1
ATOM 708 C C . LEU A 1 86 ? 3.885 4.622 10.590 1.00 90.94 86 LEU A C 1
ATOM 710 O O . LEU A 1 86 ? 4.342 3.517 10.272 1.00 90.94 86 LEU A O 1
ATOM 714 N N . GLY A 1 87 ? 3.244 5.397 9.710 1.00 91.88 87 GLY A N 1
ATOM 715 C CA . GLY A 1 87 ? 2.948 5.018 8.333 1.00 91.88 87 GLY A CA 1
ATOM 716 C C . GLY A 1 87 ? 1.900 3.911 8.240 1.00 91.88 87 GLY A C 1
ATOM 717 O O . GLY A 1 87 ? 2.070 3.008 7.421 1.00 91.88 87 GLY A O 1
ATOM 718 N N . MET A 1 88 ? 0.885 3.948 9.107 1.00 93.75 88 MET A N 1
ATOM 719 C CA . MET A 1 88 ? -0.312 3.098 9.109 1.00 93.75 88 MET A CA 1
ATOM 720 C C . MET A 1 88 ? -1.554 3.971 8.891 1.00 93.75 88 MET A C 1
ATOM 722 O O . MET A 1 88 ? -1.596 5.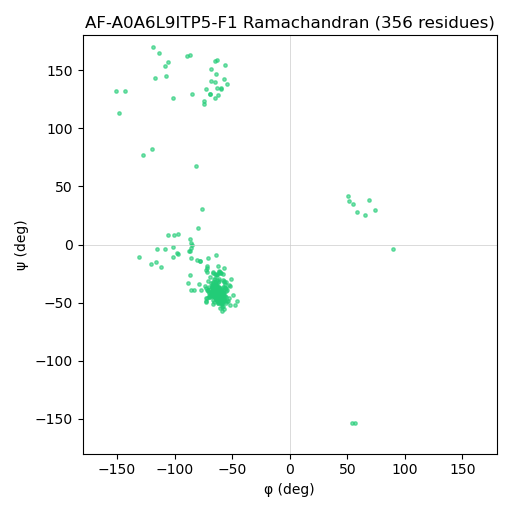087 9.394 1.00 93.75 88 MET A O 1
ATOM 726 N N . CYS A 1 89 ? -2.563 3.489 8.165 1.00 96.19 89 CYS A N 1
ATOM 727 C CA . CYS A 1 89 ? -3.798 4.249 7.968 1.00 96.19 89 CYS A CA 1
ATOM 728 C C . CYS A 1 89 ? -4.830 4.022 9.087 1.00 96.19 89 CYS A C 1
ATOM 730 O O . CYS A 1 89 ? -4.771 3.032 9.825 1.00 96.19 89 CYS A O 1
ATOM 732 N N . THR A 1 90 ? -5.811 4.921 9.183 1.00 97.38 90 THR A N 1
ATOM 733 C CA . THR A 1 90 ? -6.939 4.867 10.129 1.00 97.38 90 THR A CA 1
ATOM 734 C C . THR A 1 90 ? -7.725 3.558 10.033 1.00 97.38 90 THR A C 1
ATOM 736 O O . THR A 1 90 ? -8.211 3.054 11.048 1.00 97.38 90 THR A O 1
ATOM 739 N N . GLU A 1 91 ? -7.805 2.960 8.841 1.00 96.50 91 GLU A N 1
ATOM 740 C CA . GLU A 1 91 ? -8.528 1.705 8.607 1.00 96.50 91 GLU A CA 1
ATOM 741 C C . GLU A 1 91 ? -7.994 0.559 9.484 1.00 96.50 91 GLU A C 1
ATOM 743 O O . GLU A 1 91 ? -8.769 -0.274 9.942 1.00 96.50 91 GLU A O 1
ATOM 748 N N . PHE A 1 92 ? -6.704 0.549 9.839 1.00 94.69 92 PHE A N 1
ATOM 749 C CA . PHE A 1 92 ? -6.169 -0.460 10.761 1.00 94.69 92 PHE A CA 1
ATOM 750 C C . PHE A 1 92 ? -6.736 -0.345 12.182 1.00 94.69 92 PHE A C 1
ATOM 752 O O . PHE A 1 92 ? -6.973 -1.364 12.835 1.00 94.69 92 PHE A O 1
ATOM 759 N N . ALA A 1 93 ? -6.989 0.875 12.667 1.00 95.81 93 ALA A N 1
ATOM 760 C CA . ALA A 1 93 ? -7.649 1.075 13.956 1.00 95.81 93 ALA A CA 1
ATOM 761 C C . ALA A 1 93 ? -9.119 0.633 13.886 1.00 95.81 93 ALA A C 1
ATOM 763 O O . ALA A 1 93 ? -9.590 -0.079 14.773 1.00 95.81 93 ALA A O 1
ATOM 764 N N . VAL A 1 94 ? -9.819 0.980 12.799 1.00 97.19 94 VAL A N 1
ATOM 765 C CA . VAL A 1 94 ? -11.211 0.567 12.551 1.00 97.19 94 VAL A CA 1
ATOM 766 C C . VAL A 1 94 ? -11.338 -0.959 12.507 1.00 97.19 94 VAL A C 1
ATOM 768 O O . VAL A 1 94 ? -12.210 -1.515 13.176 1.00 97.19 94 VAL A O 1
ATOM 771 N N . GLN A 1 95 ? -10.440 -1.642 11.792 1.00 95.50 95 GLN A N 1
ATOM 772 C CA . GLN A 1 95 ? -10.382 -3.105 11.731 1.00 95.50 95 GLN A CA 1
ATOM 773 C C . GLN A 1 95 ? -10.131 -3.714 13.113 1.00 95.50 95 GLN A C 1
ATOM 775 O O . GLN A 1 95 ? -10.865 -4.611 13.523 1.00 95.50 95 GLN A O 1
ATOM 780 N N . SER A 1 96 ? -9.167 -3.186 13.876 1.00 96.19 96 SER A N 1
ATOM 781 C CA . SER A 1 96 ? -8.899 -3.652 15.244 1.00 96.19 96 SER A CA 1
ATOM 782 C C . SER A 1 96 ? -10.132 -3.522 16.151 1.00 96.19 96 SER A C 1
ATOM 784 O O . SER A 1 96 ? -10.478 -4.447 16.888 1.00 96.19 96 SER A O 1
ATOM 786 N N . PHE A 1 97 ? -10.864 -2.409 16.054 1.00 97.94 97 PHE A N 1
ATOM 787 C CA . PHE A 1 97 ? -12.108 -2.218 16.800 1.00 97.94 97 PHE A CA 1
ATOM 788 C C . PHE A 1 97 ? -13.222 -3.159 16.335 1.00 97.94 97 PHE A C 1
ATOM 790 O O . PHE A 1 97 ? -13.955 -3.676 17.175 1.00 97.94 97 PHE A O 1
ATOM 797 N N . ALA A 1 98 ? -13.323 -3.454 15.038 1.00 97.62 98 ALA A N 1
ATOM 798 C CA . 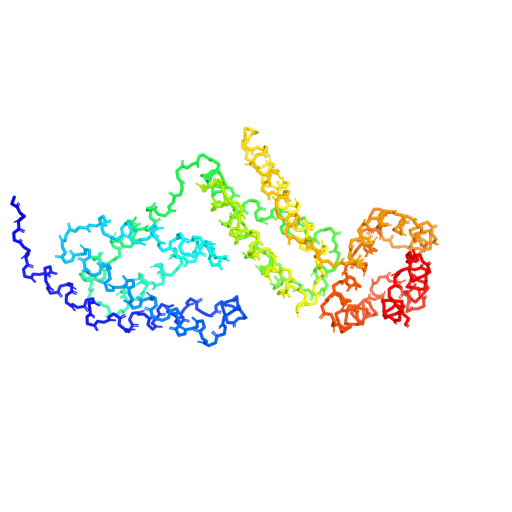ALA A 1 98 ? -14.269 -4.444 14.528 1.00 97.62 98 ALA A CA 1
ATOM 799 C C . ALA A 1 98 ? -13.965 -5.861 15.051 1.00 97.62 98 ALA A C 1
ATOM 801 O O . ALA A 1 98 ? -14.880 -6.575 15.464 1.00 97.62 98 ALA A O 1
ATOM 802 N N . GLU A 1 99 ? -12.692 -6.263 15.105 1.00 97.75 99 GLU A N 1
ATOM 803 C CA . GLU A 1 99 ? -12.295 -7.532 15.732 1.00 97.75 99 GLU A CA 1
ATOM 804 C C . GLU A 1 99 ? -12.589 -7.540 17.238 1.00 97.75 99 GLU A C 1
ATOM 806 O O . GLU A 1 99 ? -12.998 -8.565 17.785 1.00 97.75 99 GLU A O 1
ATOM 811 N N . MET A 1 100 ? -12.455 -6.393 17.913 1.00 98.31 100 MET A N 1
ATOM 812 C CA . MET A 1 100 ? -12.784 -6.258 19.335 1.00 98.31 100 MET A CA 1
ATOM 813 C C . MET A 1 100 ? -14.278 -6.454 19.593 1.00 98.31 100 MET A C 1
ATOM 815 O O . MET A 1 100 ? -14.636 -7.104 20.572 1.00 98.31 100 MET A O 1
ATOM 819 N N . GLN A 1 101 ? -15.147 -5.979 18.696 1.00 98.56 101 GLN A N 1
ATOM 820 C CA . GLN A 1 101 ? -16.593 -6.215 18.784 1.00 98.56 101 GLN A CA 1
ATOM 821 C C . GLN A 1 101 ? -16.954 -7.698 18.621 1.00 98.56 101 GLN A C 1
ATOM 823 O O . GLN A 1 101 ? -17.803 -8.230 19.346 1.00 98.56 101 GLN A O 1
ATOM 828 N N . ARG A 1 102 ? -16.282 -8.401 17.698 1.00 98.38 102 ARG A N 1
ATOM 829 C CA . ARG A 1 102 ? -16.454 -9.856 17.535 1.00 98.38 102 ARG A CA 1
ATOM 830 C C . ARG A 1 102 ? -15.968 -10.607 18.771 1.00 98.38 102 ARG A C 1
ATOM 832 O O . ARG A 1 102 ? -16.687 -11.458 19.284 1.00 98.38 102 ARG A O 1
ATOM 839 N N . GLY A 1 103 ? -14.796 -10.243 19.291 1.00 98.31 103 GLY A N 1
ATOM 840 C CA . GLY A 1 103 ? -14.260 -10.801 20.533 1.00 98.31 103 GLY A CA 1
ATOM 841 C C . GLY A 1 103 ? -15.196 -10.579 21.721 1.00 98.31 103 GLY A C 1
ATOM 842 O O . GLY A 1 103 ? -15.462 -11.516 22.467 1.00 98.31 103 GLY A O 1
ATOM 843 N N . ALA A 1 104 ? -15.758 -9.375 21.859 1.00 98.44 104 ALA A N 1
ATOM 844 C CA . ALA A 1 104 ? -16.717 -9.036 22.909 1.00 98.44 104 ALA A CA 1
ATOM 845 C C . ALA A 1 104 ? -17.962 -9.929 22.855 1.00 98.44 104 ALA A C 1
ATOM 847 O O . ALA A 1 104 ? -18.365 -10.480 23.873 1.00 98.44 104 ALA A O 1
ATOM 848 N N . THR A 1 105 ? -18.516 -10.127 21.65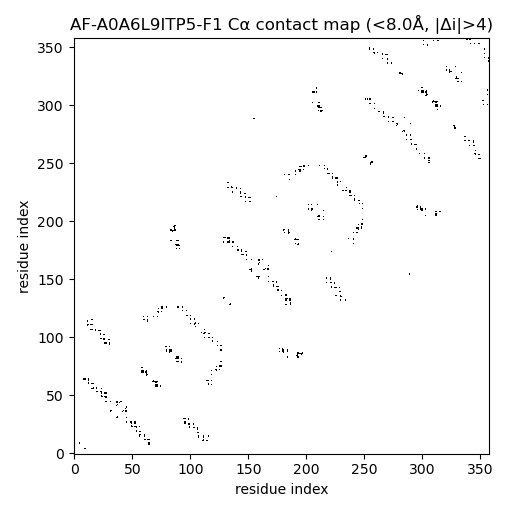7 1.00 98.50 105 THR A N 1
ATOM 849 C CA . THR A 1 105 ? -19.689 -10.987 21.427 1.00 98.50 105 THR A CA 1
ATOM 850 C C . THR A 1 105 ? -19.419 -12.452 21.784 1.00 98.50 105 THR A C 1
ATOM 852 O O . THR A 1 105 ? -20.318 -13.150 22.242 1.00 98.50 105 THR A O 1
ATOM 855 N N . ASN A 1 106 ? -18.182 -12.916 21.596 1.00 98.12 106 ASN A N 1
ATOM 856 C CA . ASN A 1 106 ? -17.798 -14.306 21.842 1.00 98.12 106 ASN A CA 1
ATOM 857 C C . ASN A 1 106 ? -17.378 -14.591 23.293 1.00 98.12 106 ASN A C 1
ATOM 859 O O . ASN A 1 106 ? -17.446 -15.742 23.721 1.00 98.12 106 ASN A O 1
ATOM 863 N N . LEU A 1 107 ? -16.880 -13.588 24.022 1.00 98.25 107 LEU A N 1
ATOM 864 C CA . LEU A 1 107 ? -16.190 -13.787 25.305 1.00 98.25 107 LEU A CA 1
ATOM 865 C C . LEU A 1 107 ? -16.893 -13.156 26.511 1.00 98.25 107 LEU A C 1
ATOM 867 O O . LEU A 1 107 ? -16.523 -13.474 27.637 1.00 98.25 107 LEU A O 1
ATOM 871 N N . LEU A 1 108 ? -17.856 -12.258 26.301 1.00 98.44 108 LEU A N 1
ATOM 872 C CA . LEU A 1 108 ? -18.539 -11.536 27.375 1.00 98.44 108 LEU A CA 1
ATOM 873 C C . LEU A 1 108 ? -20.017 -11.928 27.469 1.00 98.44 108 LEU A C 1
ATOM 875 O O . LEU A 1 108 ? -20.602 -12.472 26.532 1.00 98.44 108 LEU A O 1
ATOM 879 N N . SER A 1 109 ? -20.644 -11.581 28.592 1.00 97.94 109 SER A N 1
ATOM 880 C CA . SER A 1 109 ? -22.095 -11.539 28.734 1.00 97.94 109 SER A CA 1
ATOM 881 C C . SER A 1 109 ? -22.726 -10.626 27.681 1.00 97.94 109 SER A C 1
ATOM 883 O O . SER A 1 109 ? -22.105 -9.681 27.183 1.00 97.94 109 SER A O 1
ATOM 885 N N . HIS A 1 110 ? -23.993 -10.885 27.354 1.00 97.75 110 HIS A N 1
ATOM 886 C CA . HIS A 1 110 ? -24.728 -10.104 26.362 1.00 97.75 110 HIS A CA 1
ATOM 887 C C . HIS A 1 110 ? -24.761 -8.608 26.722 1.00 97.75 110 HIS A C 1
ATOM 889 O O . HIS A 1 110 ? -24.550 -7.751 25.864 1.00 97.75 110 HIS A O 1
ATOM 895 N N . GLU A 1 111 ? -24.965 -8.278 27.998 1.00 97.94 111 GLU A N 1
ATOM 896 C CA . GLU A 1 111 ? -24.994 -6.905 28.497 1.00 97.94 111 GLU A CA 1
ATOM 897 C C . GLU A 1 111 ? -23.632 -6.213 28.353 1.00 97.94 111 GLU A C 1
ATOM 899 O O . GLU A 1 111 ? -23.564 -5.070 27.889 1.00 97.94 111 GLU A O 1
ATOM 904 N N . ALA A 1 112 ? -22.540 -6.895 28.714 1.00 98.19 112 ALA A N 1
ATOM 905 C CA . ALA A 1 112 ? -21.196 -6.339 28.608 1.00 98.19 112 ALA A CA 1
ATOM 906 C C . ALA A 1 112 ? -20.737 -6.193 27.151 1.00 98.19 112 ALA A C 1
ATOM 908 O O . ALA A 1 112 ? -20.195 -5.145 26.783 1.00 98.19 112 ALA A O 1
ATOM 909 N N . ALA A 1 113 ? -21.020 -7.190 26.308 1.00 98.44 113 ALA A N 1
ATOM 910 C CA . ALA A 1 113 ? -20.780 -7.125 24.872 1.00 98.44 113 ALA A CA 1
ATOM 911 C C . ALA A 1 113 ? -21.558 -5.968 24.234 1.00 98.44 113 ALA A C 1
ATOM 913 O O . ALA A 1 113 ? -20.974 -5.164 23.511 1.00 98.44 113 ALA A O 1
ATOM 914 N N . SER A 1 114 ? -22.850 -5.821 24.547 1.00 98.31 114 SER A N 1
ATOM 915 C CA . SER A 1 114 ? -23.677 -4.728 24.027 1.00 98.31 114 SER A CA 1
ATOM 916 C C . SER A 1 114 ? -23.143 -3.354 24.438 1.00 98.31 114 SER A C 1
ATOM 918 O O . SER A 1 114 ? -23.104 -2.445 23.606 1.00 98.31 114 SER A O 1
ATOM 920 N N . ALA A 1 115 ? -22.723 -3.184 25.696 1.00 98.25 115 ALA A N 1
ATOM 921 C CA . ALA A 1 115 ? -22.171 -1.920 26.181 1.00 98.25 115 ALA A CA 1
ATOM 922 C C . ALA A 1 115 ? -20.856 -1.556 25.471 1.00 98.25 115 ALA A C 1
ATOM 924 O O . ALA A 1 115 ? -20.692 -0.422 25.013 1.00 98.25 115 ALA A O 1
ATOM 925 N N . LEU A 1 116 ? -19.934 -2.517 25.342 1.00 98.56 116 LEU A N 1
ATOM 926 C CA . LEU A 1 116 ? -18.664 -2.306 24.650 1.00 98.56 116 LEU A CA 1
ATOM 927 C C . LEU A 1 116 ? -18.871 -2.064 23.147 1.00 98.56 116 LEU A C 1
ATOM 929 O O . LEU A 1 116 ? -18.292 -1.129 22.599 1.00 98.56 116 LEU A O 1
ATOM 933 N N . ASN A 1 117 ? -19.740 -2.839 22.493 1.00 98.62 117 ASN A N 1
ATOM 934 C CA . ASN A 1 117 ? -20.037 -2.691 21.069 1.00 98.62 117 ASN A CA 1
ATOM 935 C C . ASN A 1 117 ? -20.637 -1.320 20.749 1.00 98.62 117 ASN A C 1
ATOM 937 O O . ASN A 1 117 ? -20.219 -0.703 19.771 1.00 98.62 117 ASN A O 1
ATOM 941 N N . GLY A 1 118 ? -21.552 -0.816 21.585 1.00 98.38 118 GLY A N 1
ATOM 942 C CA . GLY A 1 118 ? -22.118 0.526 21.426 1.00 98.38 118 GLY A CA 1
ATOM 943 C C . GLY A 1 118 ? -21.063 1.634 21.526 1.00 98.38 118 GLY A C 1
ATOM 944 O O . GLY A 1 118 ? -21.083 2.578 20.734 1.00 98.38 118 GLY A O 1
ATOM 945 N N . LEU A 1 119 ? -20.100 1.504 22.447 1.00 98.62 119 LEU A N 1
ATOM 946 C CA . LEU A 1 119 ? -18.975 2.439 22.537 1.00 98.62 119 LEU A CA 1
ATOM 947 C C . LEU A 1 119 ? -18.047 2.334 21.316 1.00 98.62 119 LEU A C 1
ATOM 949 O O . LEU A 1 119 ? -17.630 3.360 20.785 1.00 98.62 119 LEU A O 1
ATOM 953 N N . LEU A 1 120 ? -17.743 1.120 20.849 1.00 98.56 120 LEU A N 1
ATOM 954 C CA . LEU A 1 120 ? -16.871 0.897 19.691 1.00 98.56 120 LEU A CA 1
ATOM 955 C C . LEU A 1 120 ? -17.486 1.410 18.381 1.00 98.56 120 LEU A C 1
ATOM 957 O O . LEU A 1 120 ? -16.761 1.976 17.568 1.00 98.56 120 LEU A O 1
ATOM 961 N N . GLU A 1 121 ? -18.803 1.289 18.180 1.00 98.56 121 GLU A N 1
ATOM 962 C CA . GLU A 1 121 ? -19.481 1.908 17.027 1.00 98.56 121 GLU A CA 1
ATOM 963 C C . GLU A 1 121 ? -19.324 3.429 17.027 1.00 98.56 121 GLU A C 1
ATOM 965 O O . GLU A 1 121 ? -18.956 4.021 16.011 1.00 98.56 121 GLU A O 1
ATOM 970 N N . ARG A 1 122 ? -19.524 4.064 18.188 1.00 98.06 122 ARG A N 1
ATOM 971 C CA . ARG A 1 122 ? -19.290 5.503 18.344 1.00 98.06 122 ARG A CA 1
ATOM 972 C C . ARG A 1 122 ? -17.843 5.868 18.018 1.00 98.06 122 ARG A C 1
ATOM 974 O O . ARG A 1 122 ? -17.609 6.796 17.253 1.00 98.06 122 ARG A O 1
ATOM 981 N N . VAL A 1 123 ? -16.884 5.134 18.576 1.00 98.31 123 VAL A N 1
ATOM 982 C CA . VAL A 1 123 ? -15.455 5.379 18.356 1.00 98.31 123 VAL A CA 1
ATOM 983 C C . VAL A 1 123 ? -15.086 5.260 16.874 1.00 98.31 123 VAL A C 1
ATOM 985 O O . VAL A 1 123 ? -14.387 6.126 16.350 1.00 98.31 123 VAL A O 1
ATOM 988 N N . LYS A 1 124 ? -15.580 4.232 16.172 1.00 98.12 124 LYS A N 1
ATOM 989 C CA . LYS A 1 124 ? -15.385 4.096 14.720 1.00 98.12 124 LYS A CA 1
ATOM 990 C C . LYS A 1 124 ? -15.986 5.280 13.961 1.00 98.12 124 LYS A C 1
ATOM 992 O O . LYS A 1 124 ? -15.336 5.795 13.060 1.00 98.12 124 LYS A O 1
ATOM 997 N N . ALA A 1 125 ? -17.173 5.751 14.347 1.00 97.88 125 ALA A N 1
ATOM 998 C CA . ALA A 1 125 ? -17.781 6.935 13.740 1.00 97.88 125 ALA A CA 1
ATOM 999 C C . ALA A 1 125 ? -16.938 8.206 13.961 1.00 97.88 125 ALA A C 1
ATOM 1001 O O . ALA A 1 125 ? -16.795 9.007 13.041 1.00 97.88 125 ALA A O 1
ATOM 1002 N N . THR A 1 126 ? -16.315 8.362 15.134 1.00 98.06 126 THR A N 1
ATOM 1003 C CA . THR A 1 126 ? -15.394 9.474 15.445 1.00 98.06 126 THR A CA 1
ATOM 1004 C C . THR A 1 126 ? -14.140 9.478 14.555 1.00 98.06 126 THR A C 1
ATOM 1006 O O . THR A 1 126 ? -13.553 10.535 14.321 1.00 98.06 126 THR A O 1
ATOM 1009 N N . LEU A 1 127 ? -13.718 8.321 14.037 1.00 98.12 127 LEU A N 1
ATOM 1010 C CA . LEU A 1 127 ? -12.563 8.213 13.140 1.00 98.12 127 LEU A CA 1
ATOM 1011 C C . LEU A 1 127 ? -12.854 8.649 11.695 1.00 98.12 127 LEU A C 1
ATOM 1013 O O . LEU A 1 127 ? -11.912 8.859 10.932 1.00 98.12 127 LEU A O 1
ATOM 1017 N N . ILE A 1 128 ? -14.125 8.801 11.315 1.00 97.50 128 ILE A N 1
ATOM 1018 C CA . ILE A 1 128 ? -14.520 9.193 9.960 1.00 97.50 128 ILE A CA 1
ATOM 1019 C C . ILE A 1 128 ? -14.233 10.685 9.751 1.00 97.50 128 ILE A C 1
ATOM 1021 O O . ILE A 1 128 ? -14.736 11.545 10.475 1.00 97.50 128 ILE A O 1
ATOM 1025 N N . TYR A 1 129 ? -13.450 11.008 8.723 1.00 97.81 129 TYR A N 1
ATOM 1026 C CA . TYR A 1 129 ? -13.222 12.392 8.309 1.00 97.81 129 TYR A CA 1
ATOM 1027 C C . TYR A 1 129 ? -14.486 12.995 7.701 1.00 97.81 129 TYR A C 1
ATOM 1029 O O . TYR A 1 129 ? -15.065 12.424 6.784 1.00 97.81 129 TYR A O 1
ATOM 1037 N N . THR A 1 130 ? -14.891 14.176 8.162 1.00 97.44 130 THR A N 1
ATOM 1038 C CA . THR A 1 130 ? -16.055 14.910 7.632 1.00 97.44 130 THR A CA 1
ATOM 1039 C C . THR A 1 130 ? -15.727 15.789 6.423 1.00 97.44 130 THR A C 1
ATOM 1041 O O . THR A 1 130 ? -16.624 16.417 5.864 1.00 97.44 130 THR A O 1
ATOM 1044 N N . ASP A 1 131 ? -14.455 15.848 6.025 1.00 98.12 131 ASP A N 1
ATOM 1045 C CA . ASP A 1 131 ? -14.008 16.567 4.836 1.00 98.12 131 ASP A CA 1
ATOM 1046 C C . ASP A 1 131 ? -14.701 16.017 3.565 1.00 98.12 131 ASP A C 1
ATOM 1048 O O . ASP A 1 131 ? -14.765 14.793 3.399 1.00 98.12 131 ASP A O 1
ATOM 1052 N N . PRO A 1 132 ? -15.221 16.879 2.665 1.00 98.44 132 PRO A N 1
ATOM 1053 C CA . PRO A 1 132 ? -15.965 16.435 1.486 1.00 98.44 132 PRO A CA 1
ATOM 1054 C C . PRO A 1 132 ? -15.190 15.483 0.570 1.00 98.44 132 PRO A C 1
ATOM 1056 O O . PRO A 1 132 ? -15.767 14.500 0.108 1.00 98.44 132 PRO A O 1
ATOM 1059 N N . LEU A 1 133 ? -13.886 15.707 0.358 1.00 98.50 133 LEU A N 1
ATOM 1060 C CA . LEU A 1 133 ? -13.076 14.804 -0.462 1.00 98.50 133 LEU A CA 1
ATOM 1061 C C . LEU A 1 133 ? -12.974 13.427 0.198 1.00 98.50 133 LEU A C 1
ATOM 1063 O O . LEU A 1 133 ? -13.109 12.406 -0.469 1.00 98.50 133 LEU A O 1
ATOM 1067 N N . CYS A 1 134 ? -12.766 13.381 1.513 1.00 98.62 134 CYS A N 1
ATOM 1068 C CA . CYS A 1 134 ? -12.692 12.113 2.239 1.00 98.62 134 CYS A CA 1
ATOM 1069 C C . CYS A 1 134 ? -13.994 11.303 2.118 1.00 98.62 134 CYS A C 1
ATOM 1071 O O . CYS A 1 134 ? -13.949 10.084 1.954 1.00 98.62 134 CYS A O 1
ATOM 1073 N N . GLN A 1 135 ? -15.143 11.982 2.168 1.00 98.50 135 GLN A N 1
ATOM 1074 C CA . GLN A 1 135 ? -16.456 11.358 1.991 1.00 98.50 135 GLN A CA 1
ATOM 1075 C C . GLN A 1 135 ? -16.653 10.832 0.565 1.00 98.50 135 GLN A C 1
ATOM 1077 O O . GLN A 1 135 ? -17.085 9.692 0.402 1.00 98.50 135 GLN A O 1
ATOM 1082 N N . GLU A 1 136 ? -16.288 11.608 -0.461 1.00 98.44 136 GLU A N 1
ATOM 1083 C CA . GLU A 1 136 ? -16.355 11.157 -1.859 1.00 98.44 136 GLU A CA 1
ATOM 1084 C C . GLU A 1 136 ? -15.442 9.946 -2.109 1.00 98.44 136 GLU A C 1
ATOM 1086 O O . GLU A 1 136 ? -15.882 8.947 -2.676 1.00 98.44 136 GLU A O 1
ATOM 1091 N N . LEU A 1 137 ? -14.196 9.982 -1.622 1.00 98.56 137 LEU A N 1
ATOM 1092 C CA . LEU A 1 137 ? -13.261 8.858 -1.745 1.00 98.56 137 LEU A CA 1
ATOM 1093 C C . LEU A 1 137 ? -13.819 7.576 -1.120 1.00 98.56 137 LEU A C 1
ATOM 1095 O O . LEU A 1 137 ? -13.730 6.513 -1.731 1.00 98.56 137 LEU A O 1
ATOM 1099 N N . ARG A 1 138 ? -14.421 7.668 0.074 1.00 98.12 138 ARG A N 1
ATOM 1100 C CA . ARG A 1 138 ? -15.037 6.512 0.743 1.00 98.12 138 ARG A CA 1
ATOM 1101 C C . ARG A 1 138 ? -16.273 6.016 -0.008 1.00 98.12 138 ARG A C 1
ATOM 1103 O O . ARG A 1 138 ? -16.466 4.811 -0.120 1.00 98.12 138 ARG A O 1
ATOM 1110 N N . ALA A 1 139 ? -17.095 6.923 -0.534 1.00 98.50 139 ALA A N 1
ATOM 1111 C CA . ALA A 1 139 ? -18.297 6.571 -1.288 1.00 98.50 139 ALA A CA 1
ATOM 1112 C C . ALA A 1 139 ? -17.984 5.852 -2.613 1.00 98.50 139 ALA A C 1
ATOM 1114 O O . ALA A 1 139 ? -18.772 5.017 -3.055 1.00 98.50 139 ALA A O 1
ATOM 1115 N N . HIS A 1 140 ? -16.835 6.149 -3.227 1.00 98.62 140 HIS A N 1
ATOM 1116 C CA . HIS A 1 140 ? -16.413 5.585 -4.513 1.00 98.62 140 HIS A CA 1
ATOM 1117 C C . HIS A 1 140 ? -15.305 4.520 -4.407 1.00 98.62 140 HIS A C 1
ATOM 1119 O O . HIS A 1 140 ? -14.792 4.075 -5.434 1.00 98.62 140 HIS A O 1
ATOM 1125 N N . GLU A 1 141 ? -14.945 4.076 -3.196 1.00 98.44 141 GLU A N 1
ATOM 1126 C CA . GLU A 1 141 ? -13.796 3.193 -2.935 1.00 98.44 141 GLU A CA 1
ATOM 1127 C C . GLU A 1 141 ? -13.805 1.908 -3.782 1.00 98.44 141 GLU A C 1
ATOM 1129 O O . GLU A 1 141 ? -12.800 1.573 -4.418 1.00 98.44 141 GLU A O 1
ATOM 1134 N N . ASP A 1 142 ? -14.936 1.198 -3.831 1.00 98.50 142 ASP A N 1
ATOM 1135 C CA . ASP A 1 142 ? -15.045 -0.062 -4.575 1.00 98.50 142 ASP A CA 1
ATOM 1136 C C . ASP A 1 142 ? -14.960 0.149 -6.093 1.00 98.50 142 ASP A C 1
ATOM 1138 O O . ASP A 1 142 ? -14.252 -0.594 -6.774 1.00 98.50 142 ASP A O 1
ATOM 1142 N N . ALA A 1 143 ? -15.613 1.191 -6.619 1.00 98.56 143 ALA A N 1
ATOM 1143 C CA . ALA A 1 143 ? -15.580 1.511 -8.047 1.00 98.56 143 ALA A CA 1
ATOM 1144 C C . ALA A 1 143 ? -14.167 1.913 -8.501 1.00 98.56 143 ALA A C 1
ATOM 1146 O O . ALA A 1 143 ? -13.670 1.422 -9.515 1.00 98.56 143 ALA A O 1
ATOM 1147 N N . ILE A 1 144 ? -13.488 2.757 -7.716 1.00 98.75 144 ILE A N 1
ATOM 1148 C CA . ILE A 1 144 ? -12.094 3.148 -7.958 1.00 98.75 144 ILE A CA 1
ATOM 1149 C C . ILE A 1 144 ? -11.197 1.908 -7.922 1.00 98.75 144 ILE A C 1
ATOM 1151 O O . ILE A 1 144 ? -10.389 1.706 -8.829 1.00 98.75 144 ILE A O 1
ATOM 1155 N N . THR A 1 145 ? -11.364 1.049 -6.913 1.00 98.62 145 THR A N 1
ATOM 1156 C CA . THR A 1 145 ? -10.589 -0.190 -6.775 1.00 98.62 145 THR A CA 1
ATOM 1157 C C . THR A 1 145 ? -10.742 -1.090 -7.997 1.00 98.62 145 THR A C 1
ATOM 1159 O O . THR A 1 145 ? -9.744 -1.545 -8.557 1.00 98.62 145 THR A O 1
ATOM 1162 N N . GLU A 1 146 ? -11.974 -1.329 -8.443 1.00 98.50 146 GLU A N 1
ATOM 1163 C CA . GLU A 1 146 ? -12.245 -2.156 -9.616 1.00 98.50 146 GLU A CA 1
ATOM 1164 C C . GLU A 1 146 ? -11.590 -1.585 -10.883 1.00 98.50 146 GLU A C 1
ATOM 1166 O O . GLU A 1 146 ? -10.923 -2.324 -11.612 1.00 98.50 146 GLU A O 1
ATOM 1171 N N . ILE A 1 147 ? -11.723 -0.275 -11.123 1.00 98.56 147 ILE A N 1
ATOM 1172 C CA . ILE A 1 147 ? -11.123 0.403 -12.282 1.00 98.56 147 ILE A CA 1
ATOM 1173 C C . ILE A 1 147 ? -9.603 0.226 -12.284 1.00 98.56 147 ILE A C 1
ATOM 1175 O O . ILE A 1 147 ? -9.037 -0.164 -13.306 1.00 98.56 147 ILE A O 1
ATOM 1179 N N . VAL A 1 148 ? -8.944 0.462 -11.147 1.00 98.38 148 VAL A N 1
ATOM 1180 C CA . VAL A 1 148 ? -7.482 0.348 -11.024 1.00 98.38 148 VAL A CA 1
ATOM 1181 C C . VAL A 1 148 ? -7.017 -1.080 -11.275 1.00 98.38 148 VAL A C 1
ATOM 1183 O O . VAL A 1 148 ? -6.103 -1.296 -12.069 1.00 98.38 148 VAL A O 1
ATOM 1186 N N . VAL A 1 149 ? -7.652 -2.065 -10.635 1.00 98.06 149 VAL A N 1
ATOM 1187 C CA . VAL A 1 149 ? -7.275 -3.479 -10.775 1.00 98.06 149 VAL A CA 1
ATOM 1188 C C . VAL A 1 149 ? -7.470 -3.950 -12.216 1.00 98.06 149 VAL A C 1
ATOM 1190 O O . VAL A 1 149 ? -6.600 -4.626 -12.767 1.00 98.06 149 VAL A O 1
ATOM 1193 N N . ASN A 1 150 ? -8.578 -3.568 -12.853 1.00 97.69 150 ASN A N 1
ATOM 1194 C CA . ASN A 1 150 ? -8.843 -3.903 -14.250 1.00 97.69 150 ASN A CA 1
ATOM 1195 C C . ASN A 1 150 ? -7.831 -3.241 -15.188 1.00 97.69 150 ASN A C 1
ATOM 1197 O O . ASN A 1 150 ? -7.289 -3.917 -16.061 1.00 97.69 150 ASN A O 1
ATOM 1201 N N . ALA A 1 151 ? -7.530 -1.956 -14.987 1.00 96.81 151 ALA A N 1
ATOM 1202 C CA . ALA A 1 151 ? -6.546 -1.237 -15.787 1.00 96.81 151 ALA A CA 1
ATOM 1203 C C . ALA A 1 151 ? -5.142 -1.844 -15.645 1.00 96.81 151 ALA A C 1
ATOM 1205 O O . ALA A 1 151 ? -4.473 -2.070 -16.650 1.00 96.81 151 ALA A O 1
ATOM 1206 N N . MET A 1 152 ? -4.725 -2.185 -14.422 1.00 95.06 152 MET A N 1
ATOM 1207 C CA . MET A 1 152 ? -3.446 -2.849 -14.155 1.00 95.06 152 MET A CA 1
ATOM 1208 C C . MET A 1 152 ? -3.331 -4.175 -14.914 1.00 95.06 152 MET A C 1
ATOM 1210 O O . MET A 1 152 ? -2.373 -4.375 -15.658 1.00 95.06 152 MET A O 1
ATOM 1214 N N . TYR A 1 153 ? -4.320 -5.065 -14.778 1.00 94.62 153 TYR A N 1
ATOM 1215 C CA . TYR A 1 153 ? -4.292 -6.391 -15.409 1.00 94.62 153 TYR A CA 1
ATOM 1216 C C . TYR A 1 153 ? -4.500 -6.348 -16.930 1.00 94.62 153 TYR A C 1
ATOM 1218 O O . TYR A 1 153 ? -4.052 -7.257 -17.627 1.00 94.62 153 TYR A O 1
ATOM 1226 N N . ALA A 1 154 ? -5.136 -5.298 -17.455 1.00 92.12 154 ALA A N 1
ATOM 1227 C CA . ALA A 1 154 ? -5.263 -5.076 -18.893 1.00 92.12 154 ALA A CA 1
ATOM 1228 C C . ALA A 1 154 ? -3.986 -4.491 -19.518 1.00 92.12 154 ALA A C 1
ATOM 1230 O O . ALA A 1 154 ? -3.672 -4.814 -20.660 1.00 92.12 154 ALA A O 1
ATOM 1231 N N . ALA A 1 155 ? -3.248 -3.647 -18.787 1.00 87.19 155 ALA A N 1
ATOM 1232 C CA . ALA A 1 155 ? -2.088 -2.928 -19.315 1.00 87.19 155 ALA A CA 1
ATOM 1233 C C . ALA A 1 155 ? -0.889 -3.834 -19.627 1.00 87.19 155 ALA A C 1
ATOM 1235 O O . ALA A 1 155 ? -0.073 -3.500 -20.482 1.00 87.19 155 ALA A O 1
ATOM 1236 N N . THR A 1 156 ? -0.741 -4.960 -18.924 1.00 81.44 156 THR A N 1
ATOM 1237 C CA . THR A 1 156 ? 0.349 -5.901 -19.193 1.00 81.44 156 THR A CA 1
ATOM 1238 C C . THR A 1 156 ? -0.027 -7.341 -18.835 1.00 81.44 156 THR A C 1
ATOM 1240 O O . THR A 1 156 ? -0.474 -7.599 -17.711 1.00 81.44 156 THR A O 1
ATOM 1243 N N . PRO A 1 157 ? 0.227 -8.320 -19.732 1.00 81.62 157 PRO A N 1
ATOM 1244 C CA . PRO A 1 157 ? 0.066 -9.741 -19.425 1.00 81.62 157 PRO A CA 1
ATOM 1245 C C . PRO A 1 157 ? 0.889 -10.210 -18.217 1.00 81.62 157 PRO A C 1
ATOM 1247 O O . PRO A 1 157 ? 0.555 -11.236 -17.622 1.00 81.62 157 PRO A O 1
ATOM 1250 N N . PHE A 1 158 ? 1.937 -9.462 -17.835 1.00 85.75 158 PHE A N 1
ATOM 1251 C CA . PHE A 1 158 ? 2.792 -9.737 -16.675 1.00 85.75 158 PHE A CA 1
ATOM 1252 C C . PHE A 1 158 ? 1.980 -10.095 -15.426 1.00 85.75 158 PHE A C 1
ATOM 1254 O O . PHE A 1 158 ? 2.257 -11.112 -14.790 1.00 85.75 158 PHE A O 1
ATOM 1261 N N . TRP A 1 159 ? 0.956 -9.301 -15.095 1.00 90.75 159 TRP A N 1
ATOM 1262 C CA . TRP A 1 159 ? 0.196 -9.471 -13.856 1.00 90.75 159 TRP A CA 1
ATOM 1263 C C . TRP A 1 159 ? -0.577 -10.785 -13.824 1.00 90.75 159 TRP A C 1
ATOM 1265 O O . TRP A 1 159 ? -0.446 -11.555 -12.868 1.00 90.75 159 TRP A O 1
ATOM 1275 N N . GLN A 1 160 ? -1.320 -11.080 -14.893 1.00 92.75 160 GLN A N 1
ATOM 1276 C CA . GLN A 1 160 ? -2.112 -12.303 -14.970 1.00 92.75 160 GLN A CA 1
ATOM 1277 C C . GLN A 1 160 ? -1.219 -13.544 -15.033 1.00 92.75 160 GLN A C 1
ATOM 1279 O O . GLN A 1 160 ? -1.482 -14.516 -14.330 1.00 92.75 160 GLN A O 1
ATOM 1284 N N . VAL A 1 161 ? -0.152 -13.514 -15.836 1.00 90.44 161 VAL A N 1
ATOM 1285 C CA . VAL A 1 161 ? 0.750 -14.664 -15.997 1.00 90.44 161 VAL A CA 1
ATOM 1286 C C . VAL A 1 161 ? 1.517 -14.957 -14.708 1.00 90.44 161 VAL A C 1
ATOM 1288 O O . VAL A 1 161 ? 1.733 -16.120 -14.371 1.00 90.44 161 VAL A O 1
ATOM 1291 N N . ARG A 1 162 ? 1.943 -13.921 -13.974 1.00 90.50 162 ARG A N 1
ATOM 1292 C CA . ARG A 1 162 ? 2.789 -14.089 -12.786 1.00 90.50 162 ARG A CA 1
ATOM 1293 C C . ARG A 1 162 ? 2.003 -14.347 -11.506 1.00 90.50 162 ARG A C 1
ATOM 1295 O O . ARG A 1 162 ? 2.467 -15.131 -10.682 1.00 90.50 162 ARG A O 1
ATOM 1302 N N . TYR A 1 163 ? 0.863 -13.687 -11.317 1.00 92.56 163 TYR A N 1
ATOM 1303 C CA . TYR A 1 163 ? 0.146 -13.713 -10.038 1.00 92.56 163 TYR A CA 1
ATOM 1304 C C . TYR A 1 163 ? -1.283 -14.264 -10.126 1.00 92.56 163 TYR A C 1
ATOM 1306 O O . TYR A 1 163 ? -1.840 -14.654 -9.097 1.00 92.56 163 TYR A O 1
ATOM 1314 N N . GLY A 1 164 ? -1.862 -14.338 -11.328 1.00 94.69 164 GLY A N 1
ATOM 1315 C CA . GLY A 1 164 ? -3.203 -14.873 -11.559 1.00 94.69 164 GLY A CA 1
ATOM 1316 C C . GLY A 1 164 ? -4.289 -14.216 -10.699 1.00 94.69 164 GLY A C 1
ATOM 1317 O O . GLY A 1 164 ? -4.160 -13.082 -10.234 1.00 94.69 164 GLY A O 1
ATOM 1318 N N . ASP A 1 165 ? -5.363 -14.961 -10.446 1.00 96.38 165 ASP A N 1
ATOM 1319 C CA . ASP A 1 165 ? -6.543 -14.437 -9.746 1.00 96.38 165 ASP A CA 1
ATOM 1320 C C . ASP A 1 165 ? -6.268 -14.117 -8.270 1.00 96.38 165 ASP A C 1
ATOM 1322 O O . ASP A 1 165 ? -6.802 -13.149 -7.727 1.00 96.38 165 ASP A O 1
ATOM 1326 N N . ALA A 1 166 ? -5.381 -14.883 -7.625 1.00 94.69 166 ALA A N 1
ATOM 1327 C CA . ALA A 1 166 ? -4.944 -14.602 -6.259 1.00 94.69 166 ALA A CA 1
ATOM 1328 C C . ALA A 1 166 ? -4.198 -13.259 -6.180 1.00 94.69 166 ALA A C 1
ATOM 1330 O O . ALA A 1 166 ? -4.450 -12.457 -5.279 1.00 94.69 166 ALA A O 1
ATOM 1331 N N . GLY A 1 167 ? -3.333 -12.978 -7.159 1.00 94.31 167 GLY A N 1
ATOM 1332 C CA . GLY A 1 167 ? -2.694 -11.675 -7.319 1.00 94.31 167 GLY A CA 1
ATOM 1333 C C . GLY A 1 167 ? -3.686 -10.545 -7.524 1.00 94.31 167 GLY A C 1
ATOM 1334 O O . GLY A 1 167 ? -3.496 -9.453 -6.993 1.00 94.31 167 GLY A O 1
ATOM 1335 N N . ARG A 1 168 ? -4.753 -10.799 -8.284 1.00 96.81 168 ARG A N 1
ATOM 1336 C CA . ARG A 1 168 ? -5.778 -9.796 -8.581 1.00 96.81 168 ARG A CA 1
ATOM 1337 C C . ARG A 1 168 ? -6.563 -9.422 -7.326 1.00 96.81 168 ARG A C 1
ATOM 1339 O O . ARG A 1 168 ? -6.780 -8.240 -7.070 1.00 96.81 168 ARG A O 1
ATOM 1346 N N . ALA A 1 169 ? -6.908 -10.411 -6.501 1.00 95.50 169 ALA A N 1
ATOM 1347 C CA . ALA A 1 169 ? -7.545 -10.191 -5.202 1.00 95.50 169 ALA A CA 1
ATOM 1348 C C . ALA A 1 169 ? -6.628 -9.438 -4.216 1.00 95.50 169 ALA A C 1
ATOM 1350 O O . ALA A 1 169 ? -7.082 -8.524 -3.520 1.00 95.50 169 ALA A O 1
ATOM 1351 N N . ALA A 1 170 ? -5.332 -9.773 -4.189 1.00 93.38 170 ALA A N 1
ATOM 1352 C CA . ALA A 1 170 ? -4.343 -9.051 -3.388 1.00 93.38 170 ALA A CA 1
ATOM 1353 C C . ALA A 1 170 ? -4.199 -7.593 -3.853 1.00 93.38 170 ALA A C 1
ATOM 1355 O O . ALA A 1 170 ? -4.276 -6.685 -3.034 1.00 93.38 170 ALA A O 1
ATOM 1356 N N . CYS A 1 171 ? -4.118 -7.359 -5.167 1.00 95.81 171 CYS A N 1
ATOM 1357 C CA . CYS A 1 171 ? -4.074 -6.020 -5.753 1.00 95.81 171 CYS A CA 1
ATOM 1358 C C . CYS A 1 171 ? -5.298 -5.183 -5.355 1.00 95.81 171 CYS A C 1
ATOM 1360 O O . CYS A 1 171 ? -5.134 -4.047 -4.931 1.00 95.81 171 CYS A O 1
ATOM 1362 N N . ALA A 1 172 ? -6.507 -5.756 -5.385 1.00 97.19 172 ALA A N 1
ATOM 1363 C CA . ALA A 1 172 ? -7.713 -5.063 -4.925 1.00 97.19 172 ALA A CA 1
ATOM 1364 C C . ALA A 1 172 ? -7.649 -4.685 -3.435 1.00 97.19 172 ALA A C 1
ATOM 1366 O O . ALA A 1 172 ? -8.129 -3.628 -3.033 1.00 97.19 172 ALA A O 1
ATOM 1367 N N . THR A 1 173 ? -7.059 -5.547 -2.607 1.00 94.75 173 THR A N 1
ATOM 1368 C CA . THR A 1 173 ? -6.851 -5.264 -1.179 1.00 94.75 173 THR A CA 1
ATOM 1369 C C . THR A 1 173 ? -5.858 -4.120 -0.985 1.00 94.75 173 THR A C 1
ATOM 1371 O O . THR A 1 173 ? -6.149 -3.166 -0.264 1.00 94.75 173 THR A O 1
ATOM 1374 N N . ASP A 1 174 ? -4.719 -4.172 -1.674 1.00 95.81 174 ASP A N 1
ATOM 1375 C CA . ASP A 1 174 ? -3.690 -3.135 -1.606 1.00 95.81 174 ASP A CA 1
ATOM 1376 C C . ASP A 1 174 ? -4.209 -1.787 -2.132 1.00 95.81 174 ASP A C 1
ATOM 1378 O O . ASP A 1 174 ? -3.895 -0.737 -1.568 1.00 95.81 174 ASP A O 1
ATOM 1382 N N . THR A 1 175 ? -5.046 -1.785 -3.174 1.00 97.94 175 THR A N 1
ATOM 1383 C CA . THR A 1 175 ? -5.675 -0.563 -3.691 1.00 97.94 175 THR A CA 1
ATOM 1384 C C . THR A 1 175 ? -6.603 0.080 -2.659 1.00 97.94 175 THR A C 1
ATOM 1386 O O . THR A 1 175 ? -6.499 1.286 -2.444 1.00 97.94 175 THR A O 1
ATOM 1389 N N . ARG A 1 176 ? -7.437 -0.698 -1.955 1.00 97.81 176 ARG A N 1
ATOM 1390 C CA . ARG A 1 176 ? -8.284 -0.173 -0.866 1.00 97.81 176 ARG A CA 1
ATOM 1391 C C . ARG A 1 176 ? -7.462 0.441 0.262 1.00 97.81 176 ARG A C 1
ATOM 1393 O O . ARG A 1 176 ? -7.753 1.548 0.711 1.00 97.81 176 ARG A O 1
ATOM 1400 N N . TYR A 1 177 ? -6.373 -0.215 0.666 1.00 96.44 177 TYR A N 1
ATOM 1401 C CA . TYR A 1 177 ? -5.468 0.370 1.657 1.00 96.44 177 TYR A CA 1
ATOM 1402 C C . TYR A 1 177 ? -4.838 1.676 1.163 1.00 96.44 177 TYR A C 1
ATOM 1404 O O . TYR A 1 177 ? -4.793 2.642 1.923 1.00 96.44 177 TYR A O 1
ATOM 1412 N N . ASN A 1 178 ? -4.405 1.754 -0.099 1.00 98.06 178 ASN A N 1
ATOM 1413 C CA . ASN A 1 178 ? -3.900 3.005 -0.670 1.00 98.06 178 ASN A CA 1
ATOM 1414 C C . ASN A 1 178 ? -4.958 4.121 -0.651 1.00 98.06 178 ASN A C 1
ATOM 1416 O O . ASN A 1 178 ? -4.631 5.248 -0.283 1.00 98.06 178 ASN A O 1
ATOM 1420 N N . ILE A 1 179 ? -6.226 3.818 -0.955 1.00 98.62 179 ILE A N 1
ATOM 1421 C CA . ILE A 1 179 ? -7.334 4.780 -0.828 1.00 98.62 179 ILE A CA 1
ATOM 1422 C C . ILE A 1 179 ? -7.484 5.243 0.628 1.00 98.62 179 ILE A C 1
ATOM 1424 O O . ILE A 1 179 ? -7.577 6.444 0.871 1.00 98.62 179 ILE A O 1
ATOM 1428 N N . ALA A 1 180 ? -7.424 4.333 1.605 1.00 98.31 180 ALA A N 1
ATOM 1429 C CA . ALA A 1 180 ? -7.484 4.690 3.023 1.00 98.31 180 ALA A CA 1
ATOM 1430 C C . ALA A 1 180 ? -6.336 5.627 3.449 1.00 98.31 180 ALA A C 1
ATOM 1432 O O . ALA A 1 180 ? -6.568 6.604 4.162 1.00 98.31 180 ALA A O 1
ATOM 1433 N N . TYR A 1 181 ? -5.108 5.402 2.970 1.00 98.50 181 TYR A N 1
ATOM 1434 C CA . TYR A 1 181 ? -4.007 6.341 3.210 1.00 98.50 181 TYR A CA 1
ATOM 1435 C C . TYR A 1 181 ? -4.211 7.699 2.521 1.00 98.50 181 TYR A C 1
ATOM 1437 O O . TYR A 1 181 ? -3.814 8.724 3.075 1.00 98.50 181 TYR A O 1
ATOM 1445 N N . ILE A 1 182 ? -4.806 7.731 1.325 1.00 98.62 182 ILE A N 1
ATOM 1446 C CA . ILE A 1 182 ? -5.139 8.984 0.630 1.00 98.62 182 ILE A CA 1
ATOM 1447 C C . ILE A 1 182 ? -6.216 9.752 1.405 1.00 98.62 182 ILE A C 1
ATOM 1449 O O . ILE A 1 182 ? -6.089 10.967 1.547 1.00 98.62 182 ILE A O 1
ATOM 1453 N N . ILE A 1 183 ? -7.221 9.065 1.960 1.00 98.69 183 ILE A N 1
ATOM 1454 C CA . ILE A 1 183 ? -8.234 9.659 2.846 1.00 98.69 183 ILE A CA 1
ATOM 1455 C C . ILE A 1 183 ? -7.562 10.303 4.066 1.00 98.69 183 ILE A C 1
ATOM 1457 O O . ILE A 1 183 ? -7.826 11.465 4.362 1.00 98.69 183 ILE A O 1
ATOM 1461 N N . ASP A 1 184 ? -6.641 9.602 4.730 1.00 98.50 184 ASP A N 1
ATOM 1462 C CA . ASP A 1 184 ? -5.898 10.159 5.868 1.00 98.50 184 ASP A CA 1
ATOM 1463 C C . ASP A 1 184 ? -5.057 11.380 5.473 1.00 98.50 184 ASP A C 1
ATOM 1465 O O . ASP A 1 184 ? -5.041 12.394 6.179 1.00 98.50 184 ASP A O 1
ATOM 1469 N N . ALA A 1 185 ? -4.367 11.304 4.332 1.00 98.31 185 ALA A N 1
ATOM 1470 C CA . ALA A 1 185 ? -3.553 12.399 3.821 1.00 98.31 185 ALA A CA 1
ATOM 1471 C C . ALA A 1 185 ? -4.402 13.632 3.478 1.00 98.31 185 ALA A C 1
ATOM 1473 O O . ALA A 1 185 ? -4.014 14.755 3.809 1.00 98.31 185 ALA A O 1
ATOM 1474 N N . ALA A 1 186 ? -5.567 13.427 2.858 1.00 98.31 186 ALA A N 1
ATOM 1475 C CA . ALA A 1 186 ? -6.521 14.479 2.529 1.00 98.31 186 ALA A CA 1
ATOM 1476 C C . ALA A 1 186 ? -7.126 15.101 3.793 1.00 98.31 186 ALA A C 1
ATOM 1478 O O . ALA A 1 186 ? -7.041 16.316 3.977 1.00 98.31 186 ALA A O 1
ATOM 1479 N N . GLY A 1 187 ? -7.645 14.273 4.701 1.00 97.81 187 GLY A N 1
ATOM 1480 C CA . GLY A 1 187 ? -8.313 14.710 5.924 1.00 97.81 187 GLY A CA 1
ATOM 1481 C C . GLY A 1 187 ? -7.393 15.431 6.910 1.00 97.81 187 GLY A C 1
ATOM 1482 O O . GLY A 1 187 ? -7.853 16.256 7.698 1.00 97.81 187 GLY A O 1
ATOM 1483 N N . ARG A 1 188 ? -6.083 15.162 6.861 1.00 96.88 188 ARG A N 1
ATOM 1484 C CA . ARG A 1 188 ? -5.062 15.884 7.644 1.00 96.88 188 ARG A CA 1
ATOM 1485 C C . ARG A 1 188 ? -4.355 16.993 6.881 1.00 96.88 188 ARG A C 1
ATOM 1487 O O . ARG A 1 188 ? -3.540 17.688 7.483 1.00 96.88 188 ARG A O 1
ATOM 1494 N N . GLN A 1 189 ? -4.588 17.102 5.575 1.00 96.94 189 GLN A N 1
ATOM 1495 C CA . GLN A 1 189 ? -3.814 17.960 4.675 1.00 96.94 189 GLN A CA 1
ATOM 1496 C C . GLN A 1 189 ? -2.295 17.727 4.810 1.00 96.94 189 GLN A C 1
ATOM 1498 O O . GLN A 1 189 ? -1.493 18.658 4.779 1.00 96.94 189 GLN A O 1
ATOM 1503 N N . ASN A 1 190 ? -1.894 16.466 5.003 1.00 96.25 190 ASN A N 1
ATOM 1504 C CA . ASN A 1 190 ? -0.504 16.072 5.205 1.00 96.25 190 ASN A CA 1
ATOM 1505 C C . ASN A 1 190 ? -0.244 14.667 4.640 1.00 96.25 190 ASN A C 1
ATOM 1507 O O . ASN A 1 190 ? -0.716 13.671 5.184 1.00 96.25 190 ASN A O 1
ATOM 1511 N N . ALA A 1 191 ? 0.571 14.584 3.586 1.00 96.88 191 ALA A N 1
ATOM 1512 C CA . ALA A 1 191 ? 0.913 13.330 2.916 1.00 96.88 191 ALA A CA 1
ATOM 1513 C C . ALA A 1 191 ? 2.083 12.554 3.558 1.00 96.88 191 ALA A C 1
ATOM 1515 O O . ALA A 1 191 ? 2.434 11.485 3.066 1.00 96.88 191 ALA A O 1
ATOM 1516 N N . GLN A 1 192 ? 2.702 13.039 4.642 1.00 95.31 192 GLN A N 1
ATOM 1517 C CA . GLN A 1 192 ? 3.921 12.439 5.206 1.00 95.31 192 GLN A CA 1
ATOM 1518 C C . GLN A 1 192 ? 3.749 10.960 5.589 1.00 95.31 192 GLN A C 1
ATOM 1520 O O . GLN A 1 192 ? 4.583 10.135 5.219 1.00 95.31 192 GLN A O 1
ATOM 1525 N N . GLY A 1 193 ? 2.664 10.605 6.288 1.00 93.88 193 GLY A N 1
ATOM 1526 C CA . GLY A 1 193 ? 2.390 9.211 6.666 1.00 93.88 193 GLY A CA 1
ATOM 1527 C C . GLY A 1 193 ? 2.216 8.294 5.449 1.00 93.88 193 GLY A C 1
ATOM 1528 O O . GLY A 1 193 ? 2.725 7.173 5.427 1.00 93.88 193 GLY A O 1
ATOM 1529 N N . LEU A 1 194 ? 1.577 8.806 4.395 1.00 96.75 194 LEU A N 1
ATOM 1530 C CA . LEU A 1 194 ? 1.396 8.101 3.130 1.00 96.75 194 LEU A CA 1
ATOM 1531 C C . LEU A 1 194 ? 2.718 7.949 2.349 1.00 96.75 194 LEU A C 1
ATOM 1533 O O . LEU A 1 194 ? 2.969 6.894 1.767 1.00 96.75 194 LEU A O 1
ATOM 1537 N N . VAL A 1 195 ? 3.609 8.944 2.383 1.00 96.94 195 VAL A N 1
ATOM 1538 C CA . VAL A 1 195 ? 4.960 8.844 1.796 1.00 96.94 195 VAL A CA 1
ATOM 1539 C C . VAL A 1 195 ? 5.791 7.774 2.511 1.00 96.94 195 VAL A C 1
ATOM 1541 O O . VAL A 1 195 ? 6.416 6.947 1.847 1.00 96.94 195 VAL A O 1
ATOM 1544 N N . ILE A 1 196 ? 5.747 7.724 3.849 1.00 95.44 196 ILE A N 1
ATOM 1545 C CA . ILE A 1 196 ? 6.412 6.671 4.640 1.00 95.44 196 ILE A CA 1
ATOM 1546 C C . ILE A 1 196 ? 5.877 5.288 4.244 1.00 95.44 196 ILE A C 1
ATOM 1548 O O . ILE A 1 196 ? 6.658 4.363 4.008 1.00 95.44 196 ILE A O 1
ATOM 1552 N N . HIS A 1 197 ? 4.551 5.145 4.128 1.00 95.44 197 HIS A N 1
ATOM 1553 C CA . HIS A 1 197 ? 3.938 3.902 3.658 1.00 95.44 197 HIS A CA 1
ATOM 1554 C C . HIS A 1 197 ? 4.421 3.521 2.251 1.00 95.44 197 HIS A C 1
ATOM 1556 O O . HIS A 1 197 ? 4.791 2.374 2.018 1.00 95.44 197 HIS A O 1
ATOM 1562 N N . THR A 1 198 ? 4.486 4.485 1.337 1.00 96.94 198 THR A N 1
ATOM 1563 C CA . THR A 1 198 ? 4.897 4.282 -0.058 1.00 96.94 198 THR A CA 1
ATOM 1564 C C . THR A 1 198 ? 6.344 3.810 -0.174 1.00 96.94 198 THR A C 1
ATOM 1566 O O . THR A 1 198 ? 6.632 2.865 -0.907 1.00 96.94 198 THR A O 1
ATOM 1569 N N . GLN A 1 199 ? 7.252 4.398 0.606 1.00 96.12 199 GLN A N 1
ATOM 1570 C CA . GLN A 1 199 ? 8.653 3.977 0.682 1.00 96.12 199 GLN A CA 1
ATOM 1571 C C . GLN A 1 199 ? 8.797 2.553 1.225 1.00 96.12 199 GLN A C 1
ATOM 1573 O O . GLN A 1 199 ? 9.580 1.757 0.698 1.00 96.12 199 GLN A O 1
ATOM 1578 N N . TRP A 1 200 ? 8.030 2.220 2.267 1.00 95.31 200 TRP A N 1
ATOM 1579 C CA . TRP A 1 200 ? 7.989 0.862 2.800 1.00 95.31 200 TRP A CA 1
ATOM 1580 C C . TRP A 1 200 ? 7.426 -0.125 1.768 1.00 95.31 200 TRP A C 1
ATOM 1582 O O . TRP A 1 200 ? 8.005 -1.192 1.558 1.00 95.31 200 TRP A O 1
ATOM 1592 N N . MET A 1 201 ? 6.351 0.252 1.074 1.00 95.62 201 MET A N 1
ATOM 1593 C CA . MET A 1 201 ? 5.703 -0.590 0.074 1.00 95.62 201 MET A CA 1
ATOM 1594 C C . MET A 1 201 ? 6.601 -0.854 -1.132 1.00 95.62 201 MET A C 1
ATOM 1596 O O . MET A 1 201 ? 6.708 -1.996 -1.566 1.00 95.62 201 MET A O 1
ATOM 1600 N N . ARG A 1 202 ? 7.376 0.139 -1.584 1.00 96.06 202 ARG A N 1
ATOM 1601 C CA . ARG A 1 202 ? 8.434 -0.070 -2.583 1.00 96.06 202 ARG A CA 1
ATOM 1602 C C . ARG A 1 202 ? 9.380 -1.204 -2.176 1.00 96.06 202 ARG A C 1
ATOM 1604 O O . ARG A 1 202 ? 9.585 -2.134 -2.949 1.00 96.06 202 ARG A O 1
ATOM 1611 N N . LYS A 1 203 ? 9.922 -1.166 -0.952 1.00 94.62 203 LYS A N 1
ATOM 1612 C CA . LYS A 1 203 ? 10.815 -2.224 -0.445 1.00 94.62 203 LYS A CA 1
ATOM 1613 C C . LYS A 1 203 ? 10.110 -3.588 -0.415 1.00 94.62 203 LYS A C 1
ATOM 1615 O O . LYS A 1 203 ? 10.660 -4.576 -0.891 1.00 94.62 203 LYS A O 1
ATOM 1620 N N . PHE A 1 204 ? 8.890 -3.626 0.112 1.00 93.56 204 PHE A N 1
ATOM 1621 C CA . PHE A 1 204 ? 8.091 -4.845 0.237 1.00 93.56 204 PHE A CA 1
ATOM 1622 C C . PHE A 1 204 ? 7.772 -5.505 -1.115 1.00 93.56 204 PHE A C 1
ATOM 1624 O O . PHE A 1 204 ? 7.801 -6.732 -1.231 1.00 93.56 204 PHE A O 1
ATOM 1631 N N . LEU A 1 205 ? 7.463 -4.707 -2.139 1.00 93.50 205 LEU A N 1
ATOM 1632 C CA . LEU A 1 205 ? 7.154 -5.198 -3.484 1.00 93.50 205 LEU A CA 1
ATOM 1633 C C . LEU A 1 205 ? 8.412 -5.679 -4.217 1.00 93.50 205 LEU A C 1
ATOM 1635 O O . LEU A 1 205 ? 8.361 -6.712 -4.889 1.00 93.50 205 LEU A O 1
ATOM 1639 N N . ILE A 1 206 ? 9.551 -5.013 -4.008 1.00 94.81 206 ILE A N 1
ATOM 1640 C CA . ILE A 1 206 ? 10.862 -5.466 -4.495 1.00 94.81 206 ILE A CA 1
ATOM 1641 C C . ILE A 1 206 ? 11.192 -6.867 -3.977 1.00 94.81 206 ILE A C 1
ATOM 1643 O O . ILE A 1 206 ? 11.529 -7.753 -4.764 1.00 94.81 206 ILE A O 1
ATOM 1647 N N . GLU A 1 207 ? 10.998 -7.116 -2.681 1.00 91.94 207 GLU A N 1
ATOM 1648 C CA . GLU A 1 207 ? 11.202 -8.439 -2.071 1.00 91.94 207 GLU A CA 1
ATOM 1649 C C . GLU A 1 207 ? 10.253 -9.518 -2.641 1.00 91.94 207 GLU A C 1
ATOM 1651 O O . GLU A 1 207 ? 10.537 -10.712 -2.550 1.00 91.94 207 GLU A O 1
ATOM 1656 N N . ARG A 1 208 ? 9.150 -9.115 -3.288 1.00 90.75 208 ARG A N 1
ATOM 1657 C CA . ARG A 1 208 ? 8.190 -9.991 -3.992 1.00 90.75 208 ARG A CA 1
ATOM 1658 C C . ARG A 1 208 ? 8.419 -10.082 -5.502 1.00 90.75 208 ARG A C 1
ATOM 1660 O O . ARG A 1 208 ? 7.598 -10.650 -6.233 1.00 90.75 208 ARG A O 1
ATOM 1667 N N . GLY A 1 209 ? 9.533 -9.539 -5.982 1.00 92.31 209 GLY A N 1
ATOM 1668 C CA . GLY A 1 209 ? 9.910 -9.568 -7.389 1.00 92.31 209 GLY A CA 1
ATOM 1669 C C . GLY A 1 209 ? 9.102 -8.617 -8.273 1.00 92.31 209 GLY A C 1
ATOM 1670 O O . GLY A 1 209 ? 8.914 -8.919 -9.452 1.00 92.31 209 GLY A O 1
ATOM 1671 N N . MET A 1 210 ? 8.624 -7.498 -7.725 1.00 95.00 210 MET A N 1
ATOM 1672 C CA . MET A 1 210 ? 8.097 -6.363 -8.489 1.00 95.00 210 MET A CA 1
ATOM 1673 C C . MET A 1 210 ? 9.088 -5.197 -8.439 1.00 95.00 210 MET A C 1
ATOM 1675 O O . MET A 1 210 ? 9.729 -4.978 -7.421 1.00 95.00 210 MET A O 1
ATOM 1679 N N . CYS A 1 211 ? 9.206 -4.422 -9.512 1.00 96.81 211 CYS A N 1
ATOM 1680 C CA . CYS A 1 211 ? 10.041 -3.223 -9.520 1.00 96.81 211 CYS A CA 1
ATOM 1681 C C . CYS A 1 211 ? 9.272 -1.971 -9.067 1.00 96.81 211 CYS A C 1
ATOM 1683 O O . CYS A 1 211 ? 8.040 -1.924 -9.109 1.00 96.81 211 CYS A O 1
ATOM 1685 N N . THR A 1 212 ? 10.006 -0.925 -8.692 1.00 97.81 212 THR A N 1
ATOM 1686 C CA . THR A 1 212 ? 9.462 0.386 -8.306 1.00 97.81 212 THR A CA 1
ATOM 1687 C C . THR A 1 212 ? 8.539 0.983 -9.377 1.00 97.81 212 THR A C 1
ATOM 1689 O O . THR A 1 212 ? 7.495 1.539 -9.038 1.00 97.81 212 THR A O 1
ATOM 1692 N N . ALA A 1 213 ? 8.864 0.831 -10.666 1.00 97.06 213 ALA A N 1
ATOM 1693 C CA . ALA A 1 213 ? 8.055 1.365 -11.764 1.00 97.06 213 ALA A CA 1
ATOM 1694 C C . ALA A 1 213 ? 6.658 0.729 -11.865 1.00 97.06 213 ALA A C 1
ATOM 1696 O O . ALA A 1 213 ? 5.705 1.422 -12.222 1.00 97.06 213 ALA A O 1
ATOM 1697 N N . TYR A 1 214 ? 6.497 -0.550 -11.503 1.00 95.81 214 TYR A N 1
ATOM 1698 C CA . TYR A 1 214 ? 5.165 -1.158 -11.433 1.00 95.81 214 TYR A CA 1
ATOM 1699 C C . TYR A 1 214 ? 4.296 -0.490 -10.374 1.00 95.81 214 TYR A C 1
ATOM 1701 O O . TYR A 1 214 ? 3.117 -0.226 -10.609 1.00 95.81 214 TYR A O 1
ATOM 1709 N N . TYR A 1 215 ? 4.879 -0.186 -9.214 1.00 96.81 215 TYR A N 1
ATOM 1710 C CA . TYR A 1 215 ? 4.134 0.482 -8.160 1.00 96.81 215 TYR A CA 1
ATOM 1711 C C . TYR A 1 215 ? 3.837 1.944 -8.518 1.00 96.81 215 TYR A C 1
ATOM 1713 O O . TYR A 1 215 ? 2.713 2.398 -8.327 1.00 96.81 215 TYR A O 1
ATOM 1721 N N . ALA A 1 216 ? 4.789 2.650 -9.137 1.00 97.81 216 ALA A N 1
ATOM 1722 C CA . ALA A 1 216 ? 4.575 4.002 -9.656 1.00 97.81 216 ALA A CA 1
ATOM 1723 C C . ALA A 1 216 ? 3.391 4.067 -10.634 1.00 97.81 216 ALA A C 1
ATOM 1725 O O . ALA A 1 216 ? 2.533 4.939 -10.497 1.00 97.81 216 ALA A O 1
ATOM 1726 N N . GLN A 1 217 ? 3.306 3.108 -11.564 1.00 96.38 217 GLN A N 1
ATOM 1727 C CA . GLN A 1 217 ? 2.180 2.990 -12.491 1.00 96.38 217 GLN A CA 1
ATOM 1728 C C . GLN A 1 217 ? 0.857 2.746 -11.758 1.00 96.38 217 GLN A C 1
ATOM 1730 O O . GLN A 1 217 ? -0.139 3.387 -12.087 1.00 96.38 217 GLN A O 1
ATOM 1735 N N . ALA A 1 218 ? 0.834 1.852 -10.766 1.00 97.00 218 ALA A N 1
ATOM 1736 C CA . ALA A 1 218 ? -0.372 1.581 -9.986 1.00 97.00 218 ALA A CA 1
ATOM 1737 C C . ALA A 1 218 ? -0.889 2.843 -9.273 1.00 97.00 218 ALA A C 1
ATOM 1739 O O . ALA A 1 218 ? -2.093 3.087 -9.258 1.00 97.00 218 ALA A O 1
ATOM 1740 N N . LEU A 1 219 ? 0.012 3.675 -8.733 1.00 98.19 219 LEU A N 1
ATOM 1741 C CA . LEU A 1 219 ? -0.351 4.943 -8.091 1.00 98.19 219 LEU A CA 1
ATOM 1742 C C . LEU A 1 219 ? -0.865 5.981 -9.099 1.00 98.19 219 LEU A C 1
ATOM 1744 O O . LEU A 1 219 ? -1.840 6.669 -8.806 1.00 98.19 219 LEU A O 1
ATOM 1748 N N . THR A 1 220 ? -0.282 6.051 -10.300 1.00 98.00 220 THR A N 1
ATOM 1749 C CA . THR A 1 220 ? -0.816 6.887 -11.389 1.00 98.00 220 THR A CA 1
ATOM 1750 C C . THR A 1 220 ? -2.224 6.447 -11.787 1.00 98.00 220 THR A C 1
ATOM 1752 O O . THR A 1 220 ? -3.130 7.274 -11.811 1.00 98.00 220 THR A O 1
ATOM 1755 N N . LEU A 1 221 ? -2.434 5.146 -12.021 1.00 98.31 221 LEU A N 1
ATOM 1756 C CA . LEU A 1 221 ? -3.754 4.601 -12.353 1.00 98.31 221 LEU A CA 1
ATOM 1757 C C . LEU A 1 221 ? -4.771 4.858 -11.238 1.00 98.31 221 LEU A C 1
ATOM 1759 O O . LEU A 1 221 ? -5.928 5.154 -11.524 1.00 98.31 221 LEU A O 1
ATOM 1763 N N . LEU A 1 222 ? -4.346 4.784 -9.974 1.00 98.69 222 LEU A N 1
ATOM 1764 C CA . LEU A 1 222 ? -5.182 5.132 -8.830 1.00 98.69 222 LEU A CA 1
ATOM 1765 C C . LEU A 1 222 ? -5.569 6.612 -8.834 1.00 98.69 222 LEU A C 1
ATOM 1767 O O . LEU A 1 222 ? -6.744 6.925 -8.664 1.00 98.69 222 LEU A O 1
ATOM 1771 N N . ALA A 1 223 ? -4.621 7.519 -9.061 1.00 98.62 223 ALA A N 1
ATOM 1772 C CA . ALA A 1 223 ? -4.909 8.947 -9.145 1.00 98.62 223 ALA A CA 1
ATOM 1773 C C . ALA A 1 223 ? -5.883 9.267 -10.293 1.00 98.62 223 ALA A C 1
ATOM 1775 O O . ALA A 1 223 ? -6.835 10.023 -10.090 1.00 98.62 223 ALA A O 1
ATOM 1776 N N . ASP A 1 224 ? -5.689 8.652 -11.461 1.00 98.50 224 ASP A N 1
ATOM 1777 C CA . ASP A 1 224 ? -6.567 8.812 -12.623 1.00 98.50 224 ASP A CA 1
ATOM 1778 C C . ASP A 1 224 ? -7.974 8.261 -12.349 1.00 98.50 224 ASP A C 1
ATOM 1780 O O . ASP A 1 224 ? -8.970 8.933 -12.623 1.00 98.50 224 ASP A O 1
ATOM 1784 N N . ALA A 1 225 ? -8.071 7.070 -11.748 1.00 98.69 225 ALA A N 1
ATOM 1785 C CA . ALA A 1 225 ? -9.345 6.462 -11.371 1.00 98.69 225 ALA A CA 1
ATOM 1786 C C . ALA A 1 225 ? -10.088 7.299 -10.323 1.00 98.69 225 ALA A C 1
ATOM 1788 O O . ALA A 1 225 ? -11.300 7.477 -10.437 1.00 98.69 225 ALA A O 1
ATOM 1789 N N . ILE A 1 226 ? -9.379 7.857 -9.338 1.00 98.69 226 ILE A N 1
ATOM 1790 C CA . ILE A 1 226 ? -9.960 8.786 -8.368 1.00 98.69 226 ILE A CA 1
ATOM 1791 C C . ILE A 1 226 ? -10.512 10.016 -9.097 1.00 98.69 226 ILE A C 1
ATOM 1793 O O . ILE A 1 226 ? -11.692 10.312 -8.958 1.00 98.69 226 ILE A O 1
ATOM 1797 N N . VAL A 1 227 ? -9.698 10.701 -9.910 1.00 98.62 227 VAL A N 1
ATOM 1798 C CA . VAL A 1 227 ? -10.105 11.903 -10.667 1.00 98.62 227 VAL A CA 1
ATOM 1799 C C . VAL A 1 227 ? -11.313 11.634 -11.569 1.00 98.62 227 VAL A C 1
ATOM 1801 O O . VAL A 1 227 ? -12.156 12.506 -11.739 1.00 98.62 227 VAL A O 1
ATOM 1804 N N . ALA A 1 228 ? -11.440 10.432 -12.126 1.00 98.38 228 ALA A N 1
ATOM 1805 C CA . ALA A 1 228 ? -12.592 10.065 -12.943 1.00 98.38 228 ALA A CA 1
ATOM 1806 C C . ALA A 1 228 ? -13.897 9.855 -12.145 1.00 98.38 228 ALA A C 1
ATOM 1808 O O . ALA A 1 228 ? -14.969 9.875 -12.746 1.00 98.38 228 ALA A O 1
ATOM 1809 N N . ASN A 1 229 ? -13.824 9.640 -10.825 1.00 98.50 229 ASN A N 1
ATOM 1810 C CA . ASN A 1 229 ? -14.968 9.262 -9.982 1.00 98.50 229 ASN A CA 1
ATOM 1811 C C . ASN A 1 229 ? -15.357 10.309 -8.930 1.00 98.50 229 ASN A C 1
ATOM 1813 O O . ASN A 1 229 ? -16.340 10.101 -8.225 1.00 98.50 229 ASN A O 1
ATOM 1817 N N . ILE A 1 230 ? -14.617 11.411 -8.807 1.00 98.44 230 ILE A N 1
ATOM 1818 C CA . ILE A 1 230 ? -14.880 12.447 -7.799 1.00 98.44 230 ILE A CA 1
ATOM 1819 C C . ILE A 1 230 ? -15.192 13.804 -8.436 1.00 98.44 230 ILE A C 1
ATOM 1821 O O . ILE A 1 230 ? -15.007 14.023 -9.635 1.00 98.44 230 ILE A O 1
ATOM 1825 N N . SER A 1 231 ? -15.644 14.750 -7.619 1.00 98.44 231 SER A N 1
ATOM 1826 C CA . SER A 1 231 ? -15.929 16.115 -8.044 1.00 98.44 231 SER A CA 1
ATOM 1827 C C . SER A 1 231 ? -14.666 16.858 -8.499 1.00 98.44 231 SER A C 1
ATOM 1829 O O . SER A 1 231 ? -13.618 16.845 -7.843 1.00 98.44 231 SER A O 1
ATOM 1831 N N . SER A 1 232 ? -14.794 17.634 -9.580 1.00 98.31 232 SER A N 1
ATOM 1832 C CA . SER A 1 232 ? -13.673 18.349 -10.211 1.00 98.31 232 SER A CA 1
ATOM 1833 C C . SER A 1 232 ? -12.961 19.363 -9.316 1.00 98.31 232 SER A C 1
ATOM 1835 O O . SER A 1 232 ? -11.768 19.623 -9.502 1.00 98.31 232 SER A O 1
ATOM 1837 N N . GLN A 1 233 ? -13.654 19.880 -8.298 1.00 98.38 233 GLN A N 1
ATOM 1838 C CA . GLN A 1 233 ? -13.091 20.758 -7.271 1.00 98.38 233 GLN A CA 1
ATOM 1839 C C . GLN A 1 233 ? -11.941 20.112 -6.476 1.00 98.38 233 GLN A C 1
ATOM 1841 O O . GLN A 1 233 ? -11.076 20.823 -5.970 1.00 98.38 233 GLN A O 1
ATOM 1846 N N . HIS A 1 234 ? -11.886 18.778 -6.399 1.00 98.50 234 HIS A N 1
ATOM 1847 C CA . HIS A 1 234 ? -10.871 18.056 -5.631 1.00 98.50 234 HIS A CA 1
ATOM 1848 C C . HIS A 1 234 ? -9.693 17.546 -6.475 1.00 98.50 234 HIS A C 1
ATOM 1850 O O . HIS A 1 234 ? -8.682 17.097 -5.931 1.00 98.50 234 HIS A O 1
ATOM 1856 N N . HIS A 1 235 ? -9.762 17.660 -7.807 1.00 98.44 235 HIS A N 1
ATOM 1857 C CA . HIS A 1 235 ? -8.745 17.109 -8.709 1.00 98.44 235 HIS A CA 1
ATOM 1858 C C . HIS A 1 235 ? -7.328 17.635 -8.429 1.00 98.44 235 HIS A C 1
ATOM 1860 O O . HIS A 1 235 ? -6.352 16.900 -8.567 1.00 98.44 235 HIS A O 1
ATOM 1866 N N . ALA A 1 236 ? -7.191 18.912 -8.054 1.00 98.38 236 ALA A N 1
ATOM 1867 C CA . ALA A 1 236 ? -5.888 19.505 -7.754 1.00 98.38 236 ALA A CA 1
ATOM 1868 C C . ALA A 1 236 ? -5.245 18.888 -6.501 1.00 98.38 236 ALA A C 1
ATOM 1870 O O . ALA A 1 236 ? -4.045 18.622 -6.498 1.00 98.38 236 ALA A O 1
ATOM 1871 N N . GLN A 1 237 ? -6.046 18.610 -5.470 1.00 98.38 237 GLN A N 1
ATOM 1872 C CA . GLN A 1 237 ? -5.576 17.983 -4.238 1.00 98.38 237 GLN A CA 1
ATOM 1873 C C . GLN A 1 237 ? -5.122 16.541 -4.489 1.00 98.38 237 GLN A C 1
ATOM 1875 O O . GLN A 1 237 ? -4.045 16.160 -4.041 1.00 98.38 237 GLN A O 1
ATOM 1880 N N . ILE A 1 238 ? -5.880 15.767 -5.275 1.00 98.56 238 ILE A N 1
ATOM 1881 C CA . ILE A 1 238 ? -5.492 14.399 -5.655 1.00 98.56 238 ILE A CA 1
ATOM 1882 C C . ILE A 1 238 ? -4.200 14.379 -6.469 1.00 98.56 238 ILE A C 1
ATOM 1884 O O . ILE A 1 238 ? -3.314 13.579 -6.176 1.00 98.56 238 ILE A O 1
ATOM 1888 N N . ARG A 1 239 ? -4.040 15.298 -7.431 1.00 98.25 239 ARG A N 1
ATOM 1889 C CA . ARG A 1 239 ? -2.774 15.437 -8.166 1.00 98.25 239 ARG A CA 1
ATOM 1890 C C . ARG A 1 239 ? -1.607 15.754 -7.235 1.00 98.25 239 ARG A C 1
ATOM 1892 O O . ARG A 1 239 ? -0.589 15.085 -7.317 1.00 98.25 239 ARG A O 1
ATOM 1899 N N . SER A 1 240 ? -1.781 16.687 -6.297 1.00 98.31 240 SER A N 1
ATOM 1900 C CA . SER A 1 240 ? -0.737 17.020 -5.321 1.00 98.31 240 SER A CA 1
ATOM 1901 C C . SER A 1 240 ? -0.366 15.838 -4.417 1.00 98.31 240 SER A C 1
ATOM 1903 O O . SER A 1 240 ? 0.813 15.655 -4.114 1.00 98.31 240 SER A O 1
ATOM 1905 N N . ILE A 1 241 ? -1.342 15.025 -3.996 1.00 98.44 241 ILE A N 1
ATOM 1906 C CA . ILE A 1 241 ? -1.083 13.798 -3.230 1.00 98.44 241 ILE A CA 1
ATOM 1907 C C . ILE A 1 241 ? -0.310 12.792 -4.090 1.00 98.44 241 ILE A C 1
ATOM 1909 O O . ILE A 1 241 ? 0.686 12.238 -3.626 1.00 98.44 241 ILE A O 1
ATOM 1913 N N . ASN A 1 242 ? -0.715 12.590 -5.346 1.00 98.38 242 ASN A N 1
ATOM 1914 C CA . ASN A 1 242 ? 0.007 11.719 -6.270 1.00 98.38 242 ASN A CA 1
ATOM 1915 C C . ASN A 1 242 ? 1.441 12.207 -6.526 1.00 98.38 242 ASN A C 1
ATOM 1917 O O . ASN A 1 242 ? 2.363 11.403 -6.502 1.00 98.38 242 ASN A O 1
ATOM 1921 N N . ASP A 1 243 ? 1.675 13.507 -6.681 1.00 98.31 243 ASP A N 1
ATOM 1922 C CA . ASP A 1 243 ? 3.030 14.042 -6.852 1.00 98.31 243 ASP A CA 1
ATOM 1923 C C . ASP A 1 243 ? 3.924 13.721 -5.640 1.00 98.31 243 ASP A C 1
ATOM 1925 O O . ASP A 1 243 ? 5.080 13.321 -5.801 1.00 98.31 243 ASP A O 1
ATOM 1929 N N . ALA A 1 244 ? 3.381 13.819 -4.420 1.00 97.94 244 ALA A N 1
ATOM 1930 C CA . ALA A 1 244 ? 4.092 13.436 -3.199 1.00 97.94 244 ALA A CA 1
ATOM 1931 C C . ALA A 1 244 ? 4.392 11.927 -3.148 1.00 97.94 244 ALA A C 1
ATOM 1933 O O . ALA A 1 244 ? 5.489 11.529 -2.749 1.00 97.94 244 ALA A O 1
ATOM 1934 N N . LEU A 1 245 ? 3.449 11.089 -3.586 1.00 97.69 245 LEU A N 1
ATOM 1935 C CA . LEU A 1 245 ? 3.631 9.643 -3.719 1.00 97.69 245 LEU A CA 1
ATOM 1936 C C . LEU A 1 245 ? 4.757 9.293 -4.696 1.00 97.69 245 LEU A C 1
ATOM 1938 O O . LEU A 1 245 ? 5.671 8.544 -4.349 1.00 97.69 245 LEU A O 1
ATOM 1942 N N . GLN A 1 246 ? 4.722 9.876 -5.896 1.00 97.94 246 GLN A N 1
ATOM 1943 C CA . GLN A 1 246 ? 5.733 9.664 -6.931 1.00 97.94 246 GLN A CA 1
ATOM 1944 C C . GLN A 1 246 ? 7.113 10.133 -6.453 1.00 97.94 246 GLN A C 1
ATOM 1946 O O . GLN A 1 246 ? 8.106 9.428 -6.630 1.00 97.94 246 GLN A O 1
ATOM 1951 N N . ALA A 1 247 ? 7.184 11.275 -5.762 1.00 96.88 247 ALA A N 1
ATOM 1952 C CA . ALA A 1 247 ? 8.417 11.734 -5.130 1.00 96.88 247 ALA A CA 1
ATOM 1953 C C . ALA A 1 247 ? 8.917 10.750 -4.055 1.00 96.88 247 ALA A C 1
ATOM 1955 O O . ALA A 1 247 ? 10.113 10.470 -3.993 1.00 96.88 247 ALA A O 1
ATOM 1956 N N . GLY A 1 248 ? 8.014 10.176 -3.253 1.00 96.25 248 GLY A N 1
ATOM 1957 C CA . GLY A 1 248 ? 8.328 9.157 -2.249 1.00 96.25 248 GLY A CA 1
ATOM 1958 C C . GLY A 1 248 ? 8.895 7.854 -2.826 1.00 96.25 248 GLY A C 1
ATOM 1959 O O . GLY A 1 248 ? 9.645 7.162 -2.136 1.00 96.25 248 GLY A O 1
ATOM 1960 N N . LEU A 1 249 ? 8.584 7.531 -4.086 1.00 97.19 249 LEU A N 1
ATOM 1961 C CA . LEU A 1 249 ? 9.121 6.363 -4.793 1.00 97.19 249 LEU A CA 1
ATOM 1962 C C . LEU A 1 249 ? 10.523 6.565 -5.364 1.00 97.19 249 LEU A C 1
ATOM 1964 O O . LEU A 1 249 ? 11.169 5.574 -5.717 1.00 97.19 249 LEU A O 1
ATOM 1968 N N . ARG A 1 250 ? 11.033 7.798 -5.431 1.00 96.25 250 ARG A N 1
ATOM 1969 C CA . ARG A 1 250 ? 12.386 8.053 -5.939 1.00 96.25 250 ARG A CA 1
ATOM 1970 C C . ARG A 1 250 ? 13.446 7.509 -4.989 1.00 96.25 250 ARG A C 1
ATOM 1972 O O . ARG A 1 250 ? 13.312 7.554 -3.763 1.00 96.25 250 ARG A O 1
ATOM 1979 N N . HIS A 1 251 ? 14.506 6.948 -5.558 1.00 95.50 251 HIS A N 1
ATOM 1980 C CA . HIS A 1 251 ? 15.679 6.532 -4.795 1.00 95.50 251 HIS A CA 1
ATOM 1981 C C . HIS A 1 251 ? 16.613 7.724 -4.618 1.00 95.50 251 HIS A C 1
ATOM 1983 O O . HIS A 1 251 ? 16.989 8.365 -5.599 1.00 95.50 251 HIS A O 1
ATOM 1989 N N . ASP A 1 252 ? 17.039 7.982 -3.384 1.00 96.06 252 ASP A N 1
ATOM 1990 C CA . ASP A 1 252 ? 18.111 8.940 -3.112 1.00 96.06 252 ASP A CA 1
ATOM 1991 C C . ASP A 1 252 ? 19.474 8.272 -3.346 1.00 96.06 252 ASP A C 1
ATOM 1993 O O . ASP A 1 252 ? 20.206 7.924 -2.422 1.00 96.06 252 ASP A O 1
ATOM 1997 N N . HIS A 1 253 ? 19.754 7.963 -4.613 1.00 97.44 253 HIS A N 1
ATOM 1998 C CA . HIS A 1 253 ? 20.976 7.284 -5.022 1.00 97.44 253 HIS A CA 1
ATOM 1999 C C . HIS A 1 253 ? 21.474 7.838 -6.367 1.00 97.44 253 HIS A C 1
ATOM 2001 O O . HIS A 1 253 ? 20.689 7.882 -7.322 1.00 97.44 253 HIS A O 1
ATOM 2007 N N . PRO A 1 254 ? 22.772 8.184 -6.511 1.00 97.94 254 PRO A N 1
ATOM 2008 C CA . PRO A 1 254 ? 23.298 8.802 -7.732 1.00 97.94 254 PRO A CA 1
ATOM 2009 C C . PRO A 1 254 ? 23.026 7.999 -9.010 1.00 97.94 254 PRO A C 1
ATOM 2011 O O . PRO A 1 254 ? 22.659 8.567 -10.035 1.00 97.94 254 PRO A O 1
ATOM 2014 N N . PHE A 1 255 ? 23.142 6.666 -8.953 1.00 97.88 255 PHE A N 1
ATOM 2015 C CA . PHE A 1 255 ? 22.819 5.806 -10.100 1.00 97.88 255 PHE A CA 1
ATOM 2016 C C . PHE A 1 255 ? 21.342 5.898 -10.511 1.00 97.88 255 PHE A C 1
ATOM 2018 O O . PHE A 1 255 ? 21.049 5.965 -11.700 1.00 97.88 255 PHE A O 1
ATOM 2025 N N . ALA A 1 256 ? 20.413 5.946 -9.552 1.00 97.81 256 ALA A N 1
ATOM 2026 C CA . ALA A 1 256 ? 18.991 6.049 -9.864 1.00 97.81 256 ALA A CA 1
ATOM 2027 C C . ALA A 1 256 ? 18.670 7.394 -10.528 1.00 97.81 256 ALA A C 1
ATOM 2029 O O . ALA A 1 256 ? 18.000 7.418 -11.554 1.00 97.81 256 ALA A O 1
ATOM 2030 N N . GLN A 1 257 ? 19.225 8.489 -9.999 1.00 97.88 257 GLN A N 1
ATOM 2031 C CA . GLN A 1 257 ? 19.077 9.834 -10.567 1.00 97.88 257 GLN A CA 1
ATOM 2032 C C . GLN A 1 257 ? 19.661 9.922 -11.987 1.00 97.88 257 GLN A C 1
ATOM 2034 O O . GLN A 1 257 ? 19.052 10.512 -12.882 1.00 97.88 257 GLN A O 1
ATOM 2039 N N . LEU A 1 258 ? 20.822 9.294 -12.218 1.00 98.06 258 LEU A N 1
ATOM 2040 C CA . LEU A 1 258 ? 21.429 9.198 -13.544 1.00 98.06 258 LEU A CA 1
ATOM 2041 C C . LEU A 1 258 ? 20.492 8.487 -14.528 1.00 98.06 258 LEU A C 1
ATOM 2043 O O . LEU A 1 258 ? 20.228 9.027 -15.604 1.00 98.06 258 LEU A O 1
ATOM 2047 N N . ILE A 1 259 ? 19.963 7.315 -14.159 1.00 98.12 259 ILE A N 1
ATOM 2048 C CA . ILE A 1 259 ? 19.036 6.560 -15.011 1.00 98.12 259 ILE A CA 1
ATOM 2049 C C . ILE A 1 259 ? 17.736 7.333 -15.246 1.00 98.12 259 ILE A C 1
ATOM 2051 O O . ILE A 1 259 ? 17.334 7.452 -16.400 1.00 98.12 259 ILE A O 1
ATOM 2055 N N . GLU A 1 260 ? 17.124 7.925 -14.215 1.00 96.62 260 GLU A N 1
ATOM 2056 C CA . GLU A 1 260 ? 15.900 8.735 -14.342 1.00 96.62 260 GLU A CA 1
ATOM 2057 C C . GLU A 1 260 ? 16.102 9.886 -15.344 1.00 96.62 260 GLU A C 1
ATOM 2059 O O . GLU A 1 260 ? 15.287 10.078 -16.247 1.00 96.62 260 GLU A O 1
ATOM 2064 N N . SER A 1 261 ? 17.244 10.585 -15.280 1.00 97.31 261 SER A N 1
ATOM 2065 C CA . SER A 1 261 ? 17.559 11.685 -16.206 1.00 97.31 261 SER A CA 1
ATOM 2066 C C . SER A 1 261 ? 17.765 11.246 -17.666 1.00 97.31 261 SER A C 1
ATOM 2068 O O . SER A 1 261 ? 17.597 12.052 -18.582 1.00 97.31 261 SER A O 1
ATOM 2070 N N . GLN A 1 262 ? 18.132 9.979 -17.901 1.00 98.12 262 GLN A N 1
ATOM 2071 C CA . GLN A 1 262 ? 18.435 9.424 -19.229 1.00 98.12 262 GLN A CA 1
ATOM 2072 C C . GLN A 1 262 ? 17.357 8.463 -19.746 1.00 98.12 262 GLN A C 1
ATOM 2074 O O . GLN A 1 262 ? 17.430 8.015 -20.892 1.00 98.12 262 GLN A O 1
ATOM 2079 N N . GLN A 1 263 ? 16.336 8.165 -18.941 1.00 96.75 263 GLN A N 1
ATOM 2080 C CA . GLN A 1 263 ? 15.342 7.124 -19.194 1.00 96.75 263 GLN A CA 1
ATOM 2081 C C . GLN A 1 263 ? 14.679 7.256 -20.572 1.00 96.75 263 GLN A C 1
ATOM 2083 O O . GLN A 1 263 ? 14.586 6.279 -21.319 1.00 96.75 263 GLN A O 1
ATOM 2088 N N . ALA A 1 264 ? 14.261 8.469 -20.949 1.00 96.19 264 ALA A N 1
ATOM 2089 C CA . ALA A 1 264 ? 13.618 8.728 -22.238 1.00 96.19 264 ALA A CA 1
ATOM 2090 C C . ALA A 1 264 ? 14.565 8.520 -23.434 1.00 96.19 264 ALA A C 1
ATOM 2092 O O . ALA A 1 264 ? 14.121 8.108 -24.508 1.00 96.19 264 ALA A O 1
ATOM 2093 N N . THR A 1 265 ? 15.859 8.803 -23.267 1.00 97.38 265 THR A N 1
ATOM 2094 C CA . THR A 1 265 ? 16.884 8.581 -24.297 1.00 97.38 265 THR A CA 1
ATOM 2095 C C . THR A 1 265 ? 17.176 7.093 -24.444 1.00 97.38 265 THR A C 1
ATOM 2097 O O . THR A 1 265 ? 17.131 6.578 -25.560 1.00 97.38 265 THR A O 1
ATOM 2100 N N . ILE A 1 266 ? 17.400 6.391 -23.328 1.00 97.12 266 ILE A N 1
ATOM 2101 C CA . ILE A 1 266 ? 17.666 4.946 -23.306 1.00 97.12 266 ILE A CA 1
ATOM 2102 C C . ILE A 1 266 ? 16.505 4.199 -23.971 1.00 97.12 266 ILE A C 1
ATOM 2104 O O . ILE A 1 266 ? 16.702 3.500 -24.964 1.00 97.12 266 ILE A O 1
ATOM 2108 N N . THR A 1 267 ? 15.281 4.425 -23.488 1.00 95.69 267 THR A N 1
ATOM 2109 C CA . THR A 1 267 ? 14.076 3.729 -23.966 1.00 95.69 267 THR A CA 1
ATOM 2110 C C . THR A 1 267 ? 13.849 3.955 -25.456 1.00 95.69 267 THR A C 1
ATOM 2112 O O . THR A 1 267 ? 13.561 3.011 -26.189 1.00 95.69 267 THR A O 1
ATOM 2115 N N . ARG A 1 268 ? 14.028 5.191 -25.939 1.00 94.31 268 ARG A N 1
ATOM 2116 C CA . ARG A 1 268 ? 13.881 5.524 -27.363 1.00 94.31 268 ARG A CA 1
ATOM 2117 C C . ARG A 1 268 ? 14.915 4.810 -28.227 1.00 94.31 268 ARG A C 1
ATOM 2119 O O . ARG A 1 268 ? 14.542 4.292 -29.277 1.00 94.31 268 ARG A O 1
ATOM 2126 N N . THR A 1 269 ? 16.174 4.778 -27.790 1.00 95.19 269 THR A N 1
ATOM 2127 C CA . THR A 1 269 ? 17.270 4.105 -28.501 1.00 95.19 269 THR A CA 1
ATOM 2128 C C . THR A 1 269 ? 17.011 2.609 -28.616 1.00 95.19 269 THR A C 1
ATOM 2130 O O . THR A 1 269 ? 17.044 2.076 -29.722 1.00 95.19 269 THR A O 1
ATOM 2133 N N . VAL A 1 270 ? 16.684 1.941 -27.505 1.00 95.25 270 VAL A N 1
ATOM 2134 C CA . VAL A 1 270 ? 16.424 0.493 -27.511 1.00 95.25 270 VAL A CA 1
ATOM 2135 C C . VAL A 1 270 ? 15.164 0.168 -28.320 1.00 95.25 270 VAL A C 1
ATOM 2137 O O . VAL A 1 270 ? 15.198 -0.706 -29.184 1.00 95.25 270 VAL A O 1
ATOM 2140 N N . THR A 1 271 ? 14.085 0.941 -28.143 1.00 93.75 271 THR A N 1
ATOM 2141 C CA . THR A 1 271 ? 12.846 0.785 -28.927 1.00 93.75 271 THR A CA 1
ATOM 2142 C C . THR A 1 271 ? 13.101 0.926 -30.424 1.00 93.75 271 THR A C 1
ATOM 2144 O O . THR A 1 271 ? 12.589 0.134 -31.203 1.00 93.75 271 THR A O 1
ATOM 2147 N N . ALA A 1 272 ? 13.890 1.911 -30.860 1.00 91.69 272 ALA A N 1
ATOM 2148 C CA . ALA A 1 272 ? 14.169 2.108 -32.282 1.00 91.69 272 ALA A CA 1
ATOM 2149 C C . ALA A 1 272 ? 14.942 0.941 -32.923 1.00 91.69 272 ALA A C 1
ATOM 2151 O O . ALA A 1 272 ? 14.824 0.745 -34.126 1.00 91.69 272 ALA A O 1
ATOM 2152 N N . GLN A 1 273 ? 15.718 0.181 -32.145 1.00 92.00 273 GLN A N 1
ATOM 2153 C CA . GLN A 1 273 ? 16.501 -0.948 -32.657 1.00 92.00 273 GLN A CA 1
ATOM 2154 C C . GLN A 1 273 ? 15.724 -2.268 -32.662 1.00 92.00 273 GLN A C 1
ATOM 2156 O O . GLN A 1 273 ? 15.942 -3.095 -33.544 1.00 92.00 273 GLN A O 1
ATOM 2161 N N . HIS A 1 274 ? 14.829 -2.470 -31.692 1.00 89.31 274 HIS A N 1
ATOM 2162 C CA . HIS A 1 274 ? 14.197 -3.774 -31.461 1.00 89.31 274 HIS A CA 1
ATOM 2163 C C . HIS A 1 274 ? 12.703 -3.824 -31.783 1.00 89.31 274 HIS A C 1
ATOM 2165 O O . HIS A 1 274 ? 12.180 -4.909 -32.031 1.00 89.31 274 HIS A O 1
ATOM 2171 N N . TYR A 1 275 ? 12.010 -2.682 -31.849 1.00 85.88 275 TYR A N 1
ATOM 2172 C CA . TYR A 1 275 ? 10.558 -2.675 -32.042 1.00 85.88 275 TYR A CA 1
ATOM 2173 C C . TYR A 1 275 ? 10.123 -3.309 -33.370 1.00 85.88 275 TYR A C 1
ATOM 2175 O O . TYR A 1 275 ? 9.201 -4.119 -33.385 1.00 85.88 275 TYR A O 1
ATOM 2183 N N . ASP A 1 276 ? 10.812 -3.019 -34.476 1.00 83.00 276 ASP A N 1
ATOM 2184 C CA . ASP A 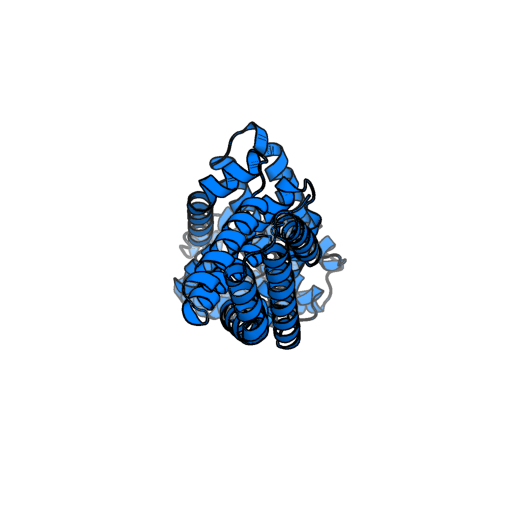1 276 ? 10.445 -3.582 -35.784 1.00 83.00 276 ASP A CA 1
ATOM 2185 C C . ASP A 1 276 ? 10.590 -5.115 -35.805 1.00 83.00 276 ASP A C 1
ATOM 2187 O O . ASP A 1 276 ? 9.784 -5.816 -36.422 1.00 83.00 276 ASP A O 1
ATOM 2191 N N . ARG A 1 277 ? 11.566 -5.658 -35.061 1.00 77.06 277 ARG A N 1
ATOM 2192 C CA . ARG A 1 277 ? 11.737 -7.106 -34.866 1.00 77.06 277 ARG A CA 1
ATOM 2193 C C . ARG A 1 277 ? 10.625 -7.687 -33.992 1.00 77.06 277 ARG A C 1
ATOM 2195 O O . ARG A 1 277 ? 10.070 -8.723 -34.346 1.00 77.06 277 ARG A O 1
ATOM 2202 N N . ALA A 1 278 ? 10.268 -7.016 -32.897 1.00 76.44 278 ALA A N 1
ATOM 2203 C CA . ALA A 1 278 ? 9.145 -7.400 -32.042 1.00 76.44 278 ALA A CA 1
ATOM 2204 C C . ALA A 1 278 ? 7.822 -7.473 -32.832 1.00 76.44 278 ALA A C 1
ATOM 2206 O O . ALA A 1 278 ? 7.093 -8.463 -32.739 1.00 76.44 278 ALA A O 1
ATOM 2207 N N . VAL A 1 279 ? 7.552 -6.482 -33.690 1.00 77.31 279 VAL A N 1
ATOM 2208 C CA . VAL A 1 279 ? 6.380 -6.464 -34.583 1.00 77.31 279 VAL A CA 1
ATOM 2209 C C . VAL A 1 279 ? 6.434 -7.597 -35.612 1.00 77.31 279 VAL A C 1
ATOM 2211 O O . VAL A 1 279 ? 5.428 -8.274 -35.831 1.00 77.31 279 VAL A O 1
ATOM 2214 N N . ALA A 1 280 ? 7.597 -7.849 -36.222 1.00 73.50 280 ALA A N 1
ATOM 2215 C CA . ALA A 1 280 ? 7.772 -8.934 -37.190 1.00 73.50 280 ALA A CA 1
ATOM 2216 C C . ALA A 1 280 ? 7.512 -10.327 -36.583 1.00 73.50 280 ALA A C 1
ATOM 2218 O O . ALA A 1 280 ? 7.015 -11.215 -37.275 1.00 73.50 280 ALA A O 1
ATOM 2219 N N . LEU A 1 281 ? 7.772 -10.502 -35.283 1.00 68.12 281 LEU A N 1
ATOM 2220 C CA . LEU A 1 281 ? 7.466 -11.717 -34.517 1.00 68.12 281 LEU A CA 1
ATOM 2221 C C . LEU A 1 281 ? 5.988 -11.815 -34.083 1.00 68.12 281 LEU A C 1
ATOM 2223 O O . LEU A 1 281 ? 5.637 -12.640 -33.243 1.00 68.12 281 LEU A O 1
ATOM 2227 N N . GLN A 1 282 ? 5.107 -10.996 -34.673 1.00 61.66 282 GLN A N 1
ATOM 2228 C CA . GLN A 1 282 ? 3.668 -10.933 -34.390 1.00 61.66 282 GLN A CA 1
ATOM 2229 C C . GLN A 1 282 ? 3.332 -10.621 -32.928 1.00 61.66 282 GLN A C 1
ATOM 2231 O O . GLN A 1 282 ? 2.259 -10.989 -32.435 1.00 61.66 282 GLN A O 1
ATOM 2236 N N . GLN A 1 283 ? 4.213 -9.911 -32.223 1.00 64.44 283 GLN A N 1
ATOM 2237 C CA . GLN A 1 283 ? 3.860 -9.415 -30.903 1.00 64.44 283 GLN A CA 1
ATOM 2238 C C . GLN A 1 283 ? 2.728 -8.405 -31.037 1.00 64.44 283 GLN A C 1
ATOM 2240 O O . GLN A 1 283 ? 2.823 -7.419 -31.767 1.00 64.44 283 GLN A O 1
ATOM 2245 N N . ARG A 1 284 ? 1.645 -8.632 -30.294 1.00 68.12 284 ARG A N 1
ATOM 2246 C CA . ARG A 1 284 ? 0.495 -7.720 -30.215 1.00 68.12 284 ARG A CA 1
ATOM 2247 C C . ARG A 1 284 ? 0.791 -6.491 -29.346 1.00 68.12 284 ARG A C 1
ATOM 2249 O O . ARG A 1 284 ? -0.114 -5.991 -28.693 1.00 68.12 284 ARG A O 1
ATOM 2256 N N . MET A 1 285 ? 2.045 -6.041 -29.306 1.00 79.88 285 MET A N 1
ATOM 2257 C CA . MET A 1 285 ? 2.468 -4.891 -28.515 1.00 79.88 285 MET A CA 1
ATOM 2258 C C . MET A 1 285 ? 2.609 -3.660 -29.406 1.00 79.88 285 MET A C 1
ATOM 2260 O O . MET A 1 285 ? 3.325 -3.631 -30.411 1.00 79.88 285 MET A O 1
ATOM 2264 N N . THR A 1 286 ? 1.932 -2.597 -29.009 1.00 86.62 286 THR A N 1
ATOM 2265 C CA . THR A 1 286 ? 2.173 -1.246 -29.491 1.00 86.62 286 THR A CA 1
ATOM 2266 C C . THR A 1 286 ? 3.580 -0.789 -29.102 1.00 86.62 286 THR A C 1
ATOM 2268 O O . THR A 1 286 ? 4.195 -1.269 -28.148 1.00 86.62 286 THR A O 1
ATOM 2271 N N . ARG A 1 287 ? 4.095 0.214 -29.818 1.00 88.31 287 ARG A N 1
ATOM 2272 C CA . ARG A 1 287 ? 5.389 0.834 -29.497 1.00 88.31 287 ARG A CA 1
ATOM 2273 C C . ARG A 1 287 ? 5.434 1.397 -28.076 1.00 88.31 287 ARG A C 1
ATOM 2275 O O . ARG A 1 287 ? 6.493 1.415 -27.458 1.00 88.31 287 ARG A O 1
ATOM 2282 N N . HIS A 1 288 ? 4.292 1.861 -27.572 1.00 87.88 288 HIS A N 1
ATOM 2283 C CA . HIS A 1 288 ? 4.167 2.372 -26.214 1.00 87.88 288 HIS A CA 1
ATOM 2284 C C . HIS A 1 288 ? 4.280 1.255 -25.169 1.00 87.88 288 HIS A C 1
ATOM 2286 O O . HIS A 1 288 ? 5.032 1.402 -24.211 1.00 87.88 288 HIS A O 1
ATOM 2292 N N . GLU A 1 289 ? 3.611 0.119 -25.377 1.00 87.19 289 GLU A N 1
ATOM 2293 C CA . GLU A 1 289 ? 3.711 -1.039 -24.477 1.00 87.19 289 GLU A CA 1
ATOM 2294 C C . GLU A 1 289 ? 5.135 -1.600 -24.432 1.00 87.19 289 GLU A C 1
ATOM 2296 O O . GLU A 1 289 ? 5.639 -1.896 -23.352 1.00 87.19 289 GLU A O 1
ATOM 2301 N N . TYR A 1 290 ? 5.818 -1.674 -25.580 1.00 89.31 290 TYR A N 1
ATOM 2302 C CA . TYR A 1 290 ? 7.222 -2.096 -25.626 1.00 89.31 290 TYR A CA 1
ATOM 2303 C C . TYR A 1 290 ? 8.140 -1.123 -24.870 1.00 89.31 290 TYR A C 1
ATOM 2305 O O . TYR A 1 290 ? 9.003 -1.533 -24.097 1.00 89.31 290 TYR A O 1
ATOM 2313 N N . ALA A 1 291 ? 7.923 0.185 -25.038 1.00 91.88 291 ALA A N 1
ATOM 2314 C CA . ALA A 1 291 ? 8.658 1.193 -24.283 1.00 91.88 291 ALA A CA 1
ATOM 2315 C C . ALA A 1 291 ? 8.436 1.046 -22.766 1.00 91.88 291 ALA A C 1
ATOM 2317 O O . ALA A 1 291 ? 9.403 1.126 -22.015 1.00 91.88 291 ALA A O 1
ATOM 2318 N N . ASN A 1 292 ? 7.204 0.787 -22.313 1.00 91.44 292 ASN A N 1
ATOM 2319 C CA . ASN A 1 292 ? 6.903 0.563 -20.894 1.00 91.44 292 ASN A CA 1
ATOM 2320 C C . ASN A 1 292 ? 7.593 -0.694 -20.346 1.00 91.44 292 ASN A C 1
ATOM 2322 O O . ASN A 1 292 ? 8.117 -0.665 -19.236 1.00 91.44 292 ASN A O 1
ATOM 2326 N N . ASP A 1 293 ? 7.664 -1.767 -21.132 1.00 91.81 293 ASP A N 1
ATOM 2327 C CA . ASP A 1 293 ? 8.385 -2.978 -20.739 1.00 91.81 293 ASP A CA 1
ATOM 2328 C C . ASP A 1 293 ? 9.883 -2.711 -20.482 1.00 91.81 293 ASP A C 1
ATOM 2330 O O . ASP A 1 293 ? 10.439 -3.130 -19.461 1.00 91.81 293 ASP A O 1
ATOM 2334 N N . LEU A 1 294 ? 10.520 -1.895 -21.329 1.00 94.69 294 LEU A N 1
ATOM 2335 C CA . LEU A 1 294 ? 11.892 -1.428 -21.099 1.00 94.69 294 LEU A CA 1
ATOM 2336 C C . LEU A 1 294 ? 12.026 -0.578 -19.825 1.00 94.69 294 LEU A C 1
ATOM 2338 O O . LEU A 1 294 ? 13.044 -0.675 -19.133 1.00 94.69 294 LEU A O 1
ATOM 2342 N N . LEU A 1 295 ? 11.014 0.229 -19.485 1.00 96.00 295 LEU A N 1
ATOM 2343 C CA . LEU A 1 295 ? 11.001 0.989 -18.230 1.00 96.00 295 LEU A CA 1
ATOM 2344 C C . LEU A 1 295 ? 10.996 0.066 -17.010 1.00 96.00 295 LEU A C 1
ATOM 2346 O O . LEU A 1 295 ? 11.717 0.333 -16.048 1.00 96.00 295 LEU A O 1
ATOM 2350 N N . TYR A 1 296 ? 10.251 -1.041 -17.050 1.00 96.12 296 TYR A N 1
ATOM 2351 C CA . TYR A 1 296 ? 10.268 -2.012 -15.955 1.00 96.12 296 TYR A CA 1
ATOM 2352 C C . TYR A 1 296 ? 11.634 -2.687 -15.825 1.00 96.12 296 TYR A C 1
ATOM 2354 O O . TYR A 1 296 ? 12.147 -2.786 -14.711 1.00 96.12 296 TYR A O 1
ATOM 2362 N N . LYS A 1 297 ? 12.276 -3.078 -16.937 1.00 97.06 297 LYS A N 1
ATOM 2363 C CA . LYS A 1 297 ? 13.638 -3.648 -16.909 1.00 97.06 297 LYS A CA 1
ATOM 2364 C C . LYS A 1 297 ? 14.660 -2.674 -16.320 1.00 97.06 297 LYS A C 1
ATOM 2366 O O . LYS A 1 297 ? 15.465 -3.066 -15.475 1.0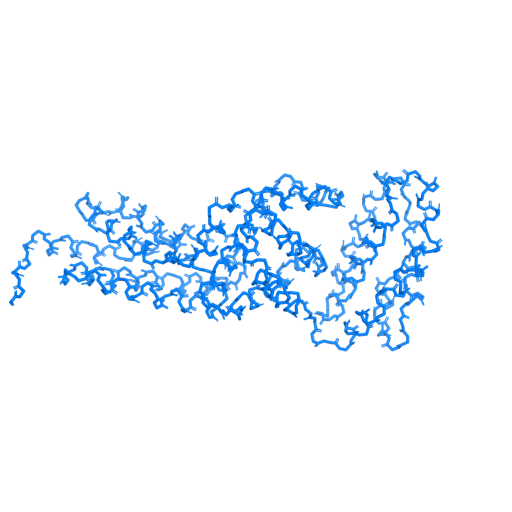0 97.06 297 LYS A O 1
ATOM 2371 N N . LEU A 1 298 ? 14.598 -1.397 -16.707 1.00 98.19 298 LEU A N 1
ATOM 2372 C CA . LEU A 1 298 ? 15.424 -0.346 -16.107 1.00 98.19 298 LEU A CA 1
ATOM 2373 C C . LEU A 1 298 ? 15.136 -0.178 -14.612 1.00 98.19 298 LEU A C 1
ATOM 2375 O O . LEU A 1 298 ? 16.072 -0.035 -13.828 1.00 98.19 298 LEU A O 1
ATOM 2379 N N . SER A 1 299 ? 13.871 -0.245 -14.197 1.00 98.19 299 SER A N 1
ATOM 2380 C CA . SER A 1 299 ? 13.516 -0.169 -12.781 1.00 98.19 299 SER A CA 1
ATOM 2381 C C . SER A 1 299 ? 14.043 -1.363 -11.988 1.00 98.19 299 SER A C 1
ATOM 2383 O O . SER A 1 299 ? 14.586 -1.148 -10.911 1.00 98.19 299 SER A O 1
ATOM 2385 N N . PHE A 1 300 ? 13.952 -2.596 -12.503 1.00 98.44 300 PHE A N 1
ATOM 2386 C CA . PHE A 1 300 ? 14.558 -3.770 -11.858 1.00 98.44 300 PHE A CA 1
ATOM 2387 C C . PHE A 1 300 ? 16.074 -3.618 -11.713 1.00 98.44 300 PHE A C 1
ATOM 2389 O O . PHE A 1 300 ? 16.627 -3.968 -10.671 1.00 98.44 300 PHE A O 1
ATOM 2396 N N . LEU A 1 301 ? 16.745 -3.067 -12.730 1.00 98.56 301 LEU A N 1
ATOM 2397 C CA . LEU A 1 301 ? 18.177 -2.788 -12.678 1.00 98.56 301 LEU A CA 1
ATOM 2398 C C . LEU A 1 301 ? 18.518 -1.746 -11.602 1.00 98.56 301 LEU A C 1
ATOM 2400 O O . LEU A 1 301 ? 19.438 -1.957 -10.812 1.00 98.56 301 LEU A O 1
ATOM 2404 N N . VAL A 1 302 ? 17.776 -0.635 -11.554 1.00 98.50 302 VAL A N 1
ATOM 2405 C CA . VAL A 1 302 ? 17.944 0.403 -10.526 1.00 98.50 302 VAL A CA 1
ATOM 2406 C C . VAL A 1 302 ? 17.712 -0.181 -9.137 1.00 98.50 302 VAL A C 1
ATOM 2408 O O . VAL A 1 302 ? 18.569 -0.021 -8.272 1.00 98.50 302 VAL A O 1
ATOM 2411 N N . ASP A 1 303 ? 16.616 -0.910 -8.933 1.00 98.50 303 ASP A N 1
ATOM 2412 C CA . ASP A 1 303 ? 16.289 -1.526 -7.647 1.00 98.50 303 ASP A CA 1
ATOM 2413 C C . ASP A 1 303 ? 17.381 -2.514 -7.207 1.00 98.50 303 ASP A C 1
ATOM 2415 O O . ASP A 1 303 ? 17.827 -2.457 -6.061 1.00 98.50 303 ASP A O 1
ATOM 2419 N N . ALA A 1 304 ? 17.879 -3.362 -8.114 1.00 98.25 304 ALA A N 1
ATOM 2420 C CA . ALA A 1 304 ? 18.954 -4.315 -7.835 1.00 98.25 304 ALA A CA 1
ATOM 2421 C C . ALA A 1 304 ? 20.261 -3.634 -7.403 1.00 98.25 304 ALA A C 1
ATOM 2423 O O . ALA A 1 304 ? 20.896 -4.069 -6.442 1.00 98.25 304 ALA A O 1
ATOM 2424 N N . VAL A 1 305 ? 20.660 -2.557 -8.087 1.00 98.12 305 VAL A N 1
ATOM 2425 C CA . VAL A 1 305 ? 21.896 -1.826 -7.774 1.00 98.12 305 VAL A CA 1
ATOM 2426 C C . VAL A 1 305 ? 21.750 -1.022 -6.484 1.00 98.12 305 VAL A C 1
ATOM 2428 O O . VAL A 1 305 ? 22.596 -1.138 -5.603 1.00 98.12 305 VAL A O 1
ATOM 2431 N N . VAL A 1 306 ? 20.673 -0.243 -6.336 1.00 97.75 306 VAL A N 1
ATOM 2432 C CA . VAL A 1 306 ? 20.463 0.635 -5.170 1.00 97.75 306 VAL A CA 1
ATOM 2433 C C . VAL A 1 306 ? 20.326 -0.167 -3.878 1.00 97.75 306 VAL A C 1
ATOM 2435 O O . VAL A 1 306 ? 20.823 0.251 -2.835 1.00 97.75 306 VAL A O 1
ATOM 2438 N N . THR A 1 307 ? 19.672 -1.330 -3.929 1.00 96.75 307 THR A N 1
ATOM 2439 C CA . THR A 1 307 ? 19.491 -2.184 -2.743 1.00 96.75 307 THR A CA 1
ATOM 2440 C C . THR A 1 307 ? 20.652 -3.153 -2.504 1.00 96.75 307 THR A C 1
ATOM 2442 O O . THR A 1 307 ? 20.650 -3.850 -1.489 1.00 96.75 307 THR A O 1
ATOM 2445 N N . GLY A 1 308 ? 21.634 -3.220 -3.414 1.00 97.19 308 GLY A N 1
ATOM 2446 C CA . GLY A 1 308 ? 22.737 -4.183 -3.351 1.00 97.19 308 GLY A CA 1
ATOM 2447 C C . GLY A 1 308 ? 22.292 -5.641 -3.517 1.00 97.19 308 GLY A C 1
ATOM 2448 O O . GLY A 1 308 ? 22.957 -6.548 -3.020 1.00 97.19 308 GLY A O 1
ATOM 2449 N N . GLN A 1 309 ? 21.159 -5.877 -4.182 1.00 97.44 309 GLN A N 1
ATOM 2450 C CA . GLN A 1 309 ? 20.516 -7.184 -4.321 1.00 97.44 309 GLN A CA 1
ATOM 2451 C C . GLN A 1 309 ? 20.422 -7.593 -5.803 1.00 97.44 309 GLN A C 1
ATOM 2453 O O . GLN A 1 309 ? 19.370 -7.436 -6.432 1.00 97.44 309 GLN A O 1
ATOM 2458 N N . PRO A 1 310 ? 21.501 -8.150 -6.390 1.00 97.38 310 PRO A N 1
ATOM 2459 C CA . PRO A 1 310 ? 21.532 -8.543 -7.804 1.00 97.38 310 PRO A CA 1
ATOM 2460 C C . PRO A 1 310 ? 20.443 -9.562 -8.185 1.00 97.38 310 PRO A C 1
ATOM 2462 O O . PRO A 1 310 ? 20.000 -9.601 -9.335 1.00 97.38 310 PRO A O 1
ATOM 2465 N N . GLN A 1 311 ? 19.965 -10.351 -7.215 1.00 97.44 311 GLN A N 1
ATOM 2466 C CA . GLN A 1 311 ? 18.907 -11.342 -7.401 1.00 97.44 311 GLN A CA 1
ATOM 2467 C C . GLN A 1 311 ? 17.571 -10.749 -7.860 1.00 97.44 311 GLN A C 1
ATOM 2469 O O . GLN A 1 311 ? 16.778 -11.471 -8.461 1.00 97.44 311 GLN A O 1
ATOM 2474 N N . ILE A 1 312 ? 17.312 -9.460 -7.604 1.00 97.31 312 ILE A N 1
ATOM 2475 C CA . ILE A 1 312 ? 16.096 -8.773 -8.062 1.00 97.31 312 ILE A CA 1
ATOM 2476 C C . ILE A 1 312 ? 16.026 -8.810 -9.592 1.00 97.31 312 ILE A C 1
ATOM 2478 O O . ILE A 1 312 ? 15.025 -9.248 -10.162 1.00 97.31 312 ILE A O 1
ATOM 2482 N N . MET A 1 313 ? 17.118 -8.417 -10.255 1.00 97.75 313 MET A N 1
ATOM 2483 C CA . MET A 1 313 ? 17.191 -8.401 -11.713 1.00 97.75 313 MET A CA 1
ATOM 2484 C C . MET A 1 313 ? 17.282 -9.819 -12.283 1.00 97.75 313 MET A C 1
ATOM 2486 O O . MET A 1 313 ? 16.529 -10.165 -13.192 1.00 97.75 313 MET A O 1
ATOM 2490 N N . SER A 1 314 ? 18.138 -10.684 -11.728 1.00 97.12 314 SER A N 1
ATOM 2491 C CA . SER A 1 314 ? 18.307 -12.036 -12.279 1.00 97.12 314 SER A CA 1
ATOM 2492 C C . SER A 1 314 ? 17.042 -12.895 -12.155 1.00 97.12 314 SER A C 1
ATOM 2494 O O . SER A 1 314 ? 16.695 -13.600 -13.102 1.00 97.12 314 SER A O 1
ATOM 2496 N N . SER A 1 315 ? 16.293 -12.782 -11.051 1.00 95.88 315 SER A N 1
ATOM 2497 C CA . SER A 1 315 ? 15.006 -13.478 -10.882 1.00 95.88 315 SER A CA 1
ATOM 2498 C C . SER A 1 315 ? 13.947 -12.957 -11.853 1.00 95.88 315 SER A C 1
ATOM 2500 O O . SER A 1 315 ? 13.143 -13.736 -12.370 1.00 95.88 315 SER A O 1
ATOM 2502 N N . HIS A 1 316 ? 13.940 -11.647 -12.129 1.00 95.81 316 HIS A N 1
ATOM 2503 C CA . HIS A 1 316 ? 13.073 -11.081 -13.158 1.00 95.81 316 HIS A CA 1
ATOM 2504 C C . HIS A 1 316 ? 13.422 -11.649 -14.539 1.00 95.81 316 HIS A C 1
ATOM 2506 O O . HIS A 1 316 ? 12.535 -12.182 -15.203 1.00 95.81 316 HIS A O 1
ATOM 2512 N N . LEU A 1 317 ? 14.697 -11.637 -14.939 1.00 96.31 317 LEU A N 1
ATOM 2513 C CA . LEU A 1 317 ? 15.134 -12.181 -16.229 1.00 96.31 317 LEU A CA 1
ATOM 2514 C C . LEU A 1 317 ? 14.863 -13.684 -16.364 1.00 96.31 317 LEU A C 1
ATOM 2516 O O . LEU A 1 317 ? 14.456 -14.138 -17.431 1.00 96.31 317 LEU A O 1
ATOM 2520 N N . GLN A 1 318 ? 15.043 -14.465 -15.296 1.00 96.12 318 GLN A N 1
ATOM 2521 C CA . GLN A 1 318 ? 14.699 -15.888 -15.294 1.00 96.12 318 GLN A CA 1
ATOM 2522 C C . GLN A 1 318 ? 13.200 -16.104 -15.532 1.00 96.12 318 GLN A C 1
ATOM 2524 O O . GLN A 1 318 ? 12.822 -16.988 -16.301 1.00 96.12 318 GLN A O 1
ATOM 2529 N N . TRP A 1 319 ? 12.350 -15.288 -14.903 1.00 94.81 319 TRP A N 1
ATOM 2530 C CA . TRP A 1 319 ? 10.912 -15.318 -15.154 1.00 94.81 319 TRP A CA 1
ATOM 2531 C C . TRP A 1 319 ? 10.575 -14.890 -16.587 1.00 94.81 319 TRP A C 1
ATOM 2533 O O . TRP A 1 319 ? 9.803 -15.578 -17.243 1.00 94.81 319 TRP A O 1
ATOM 2543 N N . VAL A 1 320 ? 11.185 -13.820 -17.115 1.00 93.31 320 VAL A N 1
ATOM 2544 C CA . VAL A 1 320 ? 10.969 -13.406 -18.514 1.00 93.31 320 VAL A CA 1
ATOM 2545 C C . VAL A 1 320 ? 11.305 -14.570 -19.445 1.00 93.31 320 VAL A C 1
ATOM 2547 O O . VAL A 1 320 ? 10.474 -14.952 -20.263 1.00 93.31 320 VAL A O 1
ATOM 2550 N N . ARG A 1 321 ? 12.469 -15.210 -19.255 1.00 95.00 321 ARG A N 1
ATOM 2551 C CA . ARG A 1 321 ? 12.908 -16.386 -20.027 1.00 95.00 321 ARG A CA 1
ATOM 2552 C C . ARG A 1 321 ? 11.907 -17.542 -19.990 1.00 95.00 321 ARG A C 1
ATOM 2554 O O . ARG A 1 321 ? 11.728 -18.197 -21.014 1.00 95.00 321 ARG A O 1
ATOM 2561 N N . SER A 1 322 ? 11.244 -17.790 -18.858 1.00 94.38 322 SER A N 1
ATOM 2562 C CA . SER A 1 322 ? 10.266 -18.882 -18.750 1.00 94.38 322 SER A CA 1
ATOM 2563 C C . SER A 1 322 ? 8.954 -18.604 -19.488 1.00 94.38 322 SER A C 1
ATOM 2565 O O . SER A 1 322 ? 8.258 -19.551 -19.856 1.00 94.38 322 SER A O 1
ATOM 2567 N N . VAL A 1 323 ? 8.631 -17.332 -19.751 1.00 91.19 323 VAL A N 1
ATOM 2568 C CA . VAL A 1 323 ? 7.408 -16.933 -20.466 1.00 91.19 323 VAL A CA 1
ATOM 2569 C C . VAL A 1 323 ? 7.643 -16.574 -21.936 1.00 91.19 323 VAL A C 1
ATOM 2571 O O . VAL A 1 323 ? 6.672 -16.502 -22.685 1.00 91.19 323 VAL A O 1
ATOM 2574 N N . LEU A 1 324 ? 8.899 -16.433 -22.392 1.00 89.94 324 LEU A N 1
ATOM 2575 C CA . LEU A 1 324 ? 9.228 -16.135 -23.799 1.00 89.94 324 LEU A CA 1
ATOM 2576 C C . LEU A 1 324 ? 8.508 -17.041 -24.816 1.00 89.94 324 LEU A C 1
ATOM 2578 O O . LEU A 1 324 ? 7.961 -16.495 -25.777 1.00 89.94 324 LEU A O 1
ATOM 2582 N N . PRO A 1 325 ? 8.408 -18.378 -24.626 1.00 89.62 325 PRO A N 1
ATOM 2583 C CA . PRO A 1 325 ? 7.721 -19.232 -25.597 1.00 89.62 325 PRO A CA 1
ATOM 2584 C C . PRO A 1 325 ? 6.238 -18.883 -25.770 1.00 89.62 325 PRO A C 1
ATOM 2586 O O . PRO A 1 325 ? 5.700 -19.014 -26.863 1.00 89.62 325 PRO A O 1
ATOM 2589 N N . GLN A 1 326 ? 5.581 -18.396 -24.712 1.00 85.75 326 GLN A N 1
ATOM 2590 C CA . GLN A 1 326 ? 4.177 -17.968 -24.755 1.00 85.75 326 GLN A CA 1
ATOM 2591 C C . GLN A 1 326 ? 4.003 -16.660 -25.543 1.00 85.75 326 GLN A C 1
ATOM 2593 O O . GLN A 1 326 ? 2.909 -16.358 -26.013 1.00 85.75 326 GLN A O 1
ATOM 2598 N N . LEU A 1 327 ? 5.090 -15.898 -25.698 1.00 79.88 327 LEU A N 1
ATOM 2599 C CA . LEU A 1 327 ? 5.163 -14.641 -26.440 1.00 79.88 327 LEU A CA 1
ATOM 2600 C C . LEU A 1 327 ? 5.769 -14.815 -27.843 1.00 79.88 327 LEU A C 1
ATOM 2602 O O . LEU A 1 327 ? 6.040 -13.818 -28.507 1.00 79.88 327 LEU A O 1
ATOM 2606 N N . ASN A 1 328 ? 6.001 -16.058 -28.290 1.00 84.81 328 ASN A N 1
ATOM 2607 C CA . ASN A 1 328 ? 6.716 -16.378 -29.533 1.00 84.81 328 ASN A CA 1
ATOM 2608 C C . ASN A 1 328 ? 8.114 -15.737 -29.617 1.00 84.81 328 ASN A C 1
ATOM 2610 O O . ASN A 1 328 ? 8.572 -15.346 -30.689 1.00 84.81 328 ASN A O 1
ATOM 2614 N N . LEU A 1 329 ? 8.792 -15.632 -28.472 1.00 86.69 329 LEU A N 1
ATOM 2615 C CA . LEU A 1 329 ? 10.151 -15.120 -28.353 1.00 86.69 329 LEU A CA 1
ATOM 2616 C C . LEU A 1 329 ? 11.147 -16.233 -28.037 1.00 86.69 329 LEU A C 1
ATOM 2618 O O . LEU A 1 329 ? 10.818 -17.231 -27.391 1.00 86.69 329 LEU A O 1
ATOM 2622 N N . THR A 1 330 ? 12.397 -16.024 -28.439 1.00 91.56 330 THR A N 1
ATOM 2623 C CA . THR A 1 330 ? 13.521 -16.893 -28.088 1.00 91.56 330 THR A CA 1
ATOM 2624 C C . THR A 1 330 ? 14.421 -16.230 -27.043 1.00 91.56 330 THR A C 1
ATOM 2626 O O . THR A 1 330 ? 14.472 -15.001 -26.962 1.00 91.56 330 THR A O 1
ATOM 2629 N N . PRO A 1 331 ? 15.198 -17.005 -26.263 1.00 94.25 331 PRO A N 1
ATOM 2630 C CA . PRO A 1 331 ? 16.219 -16.438 -25.381 1.00 94.25 331 PRO A CA 1
ATOM 2631 C C . PRO A 1 331 ? 17.193 -15.489 -26.097 1.00 94.25 331 PRO A C 1
ATOM 2633 O O . PRO A 1 331 ? 17.555 -14.465 -25.533 1.00 94.25 331 PRO A O 1
ATOM 2636 N N . ALA A 1 332 ? 17.533 -15.768 -27.361 1.00 93.56 332 ALA A N 1
ATOM 2637 C CA . ALA A 1 332 ? 18.415 -14.918 -28.157 1.00 93.56 332 ALA A CA 1
ATOM 2638 C C . ALA A 1 332 ? 17.817 -13.530 -28.453 1.00 93.56 332 ALA A C 1
ATOM 2640 O O . ALA A 1 332 ? 18.567 -12.565 -28.589 1.00 93.56 332 ALA A O 1
ATOM 2641 N N . ASP A 1 333 ? 16.486 -13.412 -28.545 1.00 90.94 333 ASP A N 1
ATOM 2642 C CA . ASP A 1 333 ? 15.821 -12.113 -28.695 1.00 90.94 333 ASP A CA 1
ATOM 2643 C C . ASP A 1 333 ? 15.976 -11.275 -27.420 1.00 90.94 333 ASP A C 1
ATOM 2645 O O . ASP A 1 333 ? 16.341 -10.102 -27.494 1.00 90.94 333 ASP A O 1
ATOM 2649 N N . LEU A 1 334 ? 15.775 -11.895 -26.250 1.00 93.25 334 LEU A N 1
ATOM 2650 C CA . LEU A 1 334 ? 15.986 -11.234 -24.962 1.00 93.25 334 LEU A CA 1
ATOM 2651 C C . LEU A 1 334 ? 17.455 -10.834 -24.780 1.00 93.25 334 LEU A C 1
ATOM 2653 O O . LEU A 1 334 ? 17.729 -9.696 -24.417 1.00 93.25 334 LEU A O 1
ATOM 2657 N N . ASP A 1 335 ? 18.402 -11.730 -25.055 1.00 95.50 335 ASP A N 1
ATOM 2658 C CA . ASP A 1 335 ? 19.828 -11.443 -24.871 1.00 95.50 335 ASP A CA 1
ATOM 2659 C C . ASP A 1 335 ? 20.301 -10.302 -25.801 1.00 95.50 335 ASP A C 1
ATOM 2661 O O . ASP A 1 335 ? 21.077 -9.439 -25.386 1.00 95.50 335 ASP A O 1
ATOM 2665 N N . ALA A 1 336 ? 19.785 -10.231 -27.037 1.00 94.06 336 ALA A N 1
ATOM 2666 C CA . ALA A 1 336 ? 20.059 -9.120 -27.951 1.00 94.06 336 ALA A CA 1
ATOM 2667 C C . ALA A 1 336 ? 19.495 -7.782 -27.434 1.00 94.06 336 ALA A C 1
ATOM 2669 O O . ALA A 1 336 ? 20.166 -6.750 -27.526 1.00 94.06 336 ALA A O 1
ATOM 2670 N N . GLU A 1 337 ? 18.286 -7.789 -26.869 1.00 94.94 337 GLU A N 1
ATOM 2671 C CA . GLU A 1 337 ? 17.685 -6.609 -26.241 1.00 94.94 337 GLU A CA 1
ATOM 2672 C C . GLU A 1 337 ? 18.498 -6.143 -25.028 1.00 94.94 337 GLU A C 1
ATOM 2674 O O . GLU A 1 337 ? 18.823 -4.958 -24.923 1.00 94.94 337 GLU A O 1
ATOM 2679 N N . LEU A 1 338 ? 18.878 -7.066 -24.138 1.00 96.88 338 LEU A N 1
ATOM 2680 C CA . LEU A 1 338 ? 19.665 -6.756 -22.944 1.00 96.88 338 LEU A CA 1
ATOM 2681 C C . LEU A 1 338 ? 21.056 -6.221 -23.303 1.00 96.88 338 LEU A C 1
ATOM 2683 O O . LEU A 1 338 ? 21.523 -5.274 -22.669 1.00 96.88 338 LEU A O 1
ATOM 2687 N N . HIS A 1 339 ? 21.685 -6.744 -24.359 1.00 96.69 339 HIS A N 1
ATOM 2688 C CA . HIS A 1 339 ? 22.948 -6.215 -24.870 1.00 96.69 339 HIS A CA 1
ATOM 2689 C C . HIS A 1 339 ? 22.808 -4.763 -25.354 1.00 96.69 339 HIS A C 1
ATOM 2691 O O . HIS A 1 339 ? 23.613 -3.903 -24.987 1.00 96.69 339 HIS A O 1
ATOM 2697 N N . THR A 1 340 ? 21.761 -4.457 -26.128 1.00 96.44 340 THR A N 1
ATOM 2698 C CA . THR A 1 340 ? 21.460 -3.078 -26.545 1.00 96.44 340 THR A CA 1
ATOM 2699 C C . THR A 1 340 ? 21.152 -2.182 -25.348 1.00 96.44 340 THR A C 1
ATOM 2701 O O . THR A 1 340 ? 21.631 -1.048 -25.300 1.00 96.44 340 THR A O 1
ATOM 2704 N N . LEU A 1 341 ? 20.384 -2.671 -24.370 1.00 97.56 341 LEU A N 1
ATOM 2705 C CA . LEU A 1 341 ? 20.079 -1.929 -23.151 1.00 97.56 341 LEU A CA 1
ATOM 2706 C C . LEU A 1 341 ? 21.360 -1.596 -22.387 1.00 97.56 341 LEU A C 1
ATOM 2708 O O . LEU A 1 341 ? 21.566 -0.438 -22.031 1.00 97.56 341 LEU A O 1
ATOM 2712 N N . ALA A 1 342 ? 22.256 -2.572 -22.223 1.00 97.75 342 ALA A N 1
ATOM 2713 C CA . ALA A 1 342 ? 23.552 -2.386 -21.588 1.00 97.75 342 ALA A CA 1
ATOM 2714 C C . ALA A 1 342 ? 24.413 -1.366 -22.338 1.00 97.75 342 ALA A C 1
ATOM 2716 O O . ALA A 1 342 ? 25.031 -0.519 -21.698 1.00 97.75 342 ALA A O 1
ATOM 2717 N N . ALA A 1 343 ? 24.433 -1.401 -23.672 1.00 97.12 343 ALA A N 1
ATOM 2718 C CA . ALA A 1 343 ? 25.159 -0.434 -24.494 1.00 97.12 343 ALA A CA 1
ATOM 2719 C C . ALA A 1 343 ? 24.567 0.986 -24.409 1.00 97.12 343 ALA A C 1
ATOM 2721 O O . ALA A 1 343 ? 25.310 1.964 -24.472 1.00 97.12 343 ALA A O 1
ATOM 2722 N N . ALA A 1 344 ? 23.250 1.107 -24.222 1.00 97.69 344 ALA A N 1
ATOM 2723 C CA . ALA A 1 344 ? 22.555 2.385 -24.096 1.00 97.69 344 ALA A CA 1
ATOM 2724 C C . ALA A 1 344 ? 22.708 3.042 -22.710 1.00 97.69 344 ALA A C 1
ATOM 2726 O O . ALA A 1 344 ? 22.399 4.228 -22.572 1.00 97.69 344 ALA A O 1
ATOM 2727 N N . LEU A 1 345 ? 23.179 2.314 -21.686 1.00 97.88 345 LEU A N 1
ATOM 2728 C CA . LEU A 1 345 ? 23.385 2.889 -20.354 1.00 97.88 345 LEU A CA 1
ATOM 2729 C C . LEU A 1 345 ? 24.451 4.002 -20.386 1.00 97.88 345 LEU A C 1
ATOM 2731 O O . LEU A 1 345 ? 25.535 3.800 -20.951 1.00 97.88 345 LEU A O 1
ATOM 2735 N N . PRO A 1 346 ? 24.197 5.153 -19.735 1.00 97.31 346 PRO A N 1
ATOM 2736 C CA . PRO A 1 346 ? 25.056 6.331 -19.816 1.00 97.31 346 PRO A CA 1
ATOM 2737 C C . PRO A 1 346 ? 26.446 6.100 -19.210 1.00 97.31 346 PRO A C 1
ATOM 2739 O O . PRO A 1 346 ? 26.649 5.234 -18.349 1.00 97.31 346 PRO A O 1
ATOM 2742 N N . THR A 1 347 ? 27.414 6.917 -19.627 1.00 96.69 347 THR A N 1
ATOM 2743 C CA . THR A 1 347 ? 28.727 7.008 -18.972 1.00 96.69 347 THR A CA 1
ATOM 2744 C C . THR A 1 347 ? 28.551 7.313 -17.480 1.00 96.69 347 THR A C 1
ATOM 2746 O O . THR A 1 347 ? 27.697 8.114 -17.110 1.00 96.69 347 THR A O 1
ATOM 2749 N N . GLY A 1 348 ? 29.336 6.660 -16.618 1.00 95.38 348 GLY A N 1
ATOM 2750 C CA . GLY A 1 348 ? 29.190 6.754 -15.157 1.00 95.38 348 GLY A CA 1
ATOM 2751 C C . GLY A 1 348 ? 28.245 5.715 -14.542 1.00 95.38 348 GLY A C 1
ATOM 2752 O O . GLY A 1 348 ? 28.142 5.632 -13.321 1.00 95.38 348 GLY A O 1
ATOM 2753 N N . THR A 1 349 ? 27.593 4.886 -15.363 1.00 97.44 349 THR A N 1
ATOM 2754 C CA . THR A 1 349 ? 26.890 3.686 -14.886 1.00 97.44 349 THR A CA 1
ATOM 2755 C C . THR A 1 349 ? 27.878 2.703 -14.237 1.00 97.44 349 THR A C 1
ATOM 2757 O O . THR A 1 349 ? 28.863 2.367 -14.897 1.00 97.44 349 THR A O 1
ATOM 2760 N N . PRO A 1 350 ? 27.624 2.206 -13.008 1.00 97.19 350 PRO A N 1
ATOM 2761 C CA . PRO A 1 350 ? 28.477 1.211 -12.356 1.00 97.19 350 PRO A CA 1
ATOM 2762 C C . PRO A 1 350 ? 28.635 -0.068 -13.186 1.00 97.19 350 PRO A C 1
ATOM 2764 O O . PRO A 1 350 ? 27.659 -0.555 -13.761 1.00 97.19 350 PRO A O 1
ATOM 2767 N N . ASP A 1 351 ? 29.826 -0.670 -13.177 1.00 97.19 351 ASP A N 1
ATOM 2768 C CA . ASP A 1 351 ? 30.106 -1.906 -13.928 1.00 97.19 351 ASP A CA 1
ATOM 2769 C C . ASP A 1 351 ? 29.173 -3.055 -13.530 1.00 97.19 351 ASP A C 1
ATOM 2771 O O . ASP A 1 351 ? 28.698 -3.798 -14.388 1.00 97.19 351 ASP A O 1
ATOM 2775 N N . GLN A 1 352 ? 28.819 -3.141 -12.242 1.00 97.06 352 GLN A N 1
ATOM 2776 C CA . GLN A 1 352 ? 27.842 -4.110 -11.741 1.00 97.06 352 GLN A CA 1
ATOM 2777 C C . GLN A 1 352 ? 26.493 -4.002 -12.466 1.00 97.06 352 GLN A C 1
ATOM 2779 O O . GLN A 1 352 ? 25.872 -5.023 -12.743 1.00 97.06 352 GLN A O 1
ATOM 2784 N N . ALA A 1 353 ? 26.035 -2.793 -12.805 1.00 97.38 353 ALA A N 1
ATOM 2785 C CA . ALA A 1 353 ? 24.767 -2.614 -13.504 1.00 97.38 353 ALA A CA 1
ATOM 2786 C C . ALA A 1 353 ? 24.827 -3.187 -14.930 1.00 97.38 353 ALA A C 1
ATOM 2788 O O . ALA A 1 353 ? 23.888 -3.836 -15.380 1.00 97.38 353 ALA A O 1
ATOM 2789 N N . ARG A 1 354 ? 25.952 -2.998 -15.633 1.00 97.19 354 ARG A N 1
ATOM 2790 C CA . ARG A 1 354 ? 26.161 -3.583 -16.968 1.00 97.19 354 ARG A CA 1
ATOM 2791 C C . ARG A 1 354 ? 26.279 -5.104 -16.894 1.00 97.19 354 ARG A C 1
ATOM 2793 O O . ARG A 1 354 ? 25.699 -5.783 -17.731 1.00 97.19 354 ARG A O 1
ATOM 2800 N N . ALA A 1 355 ? 26.966 -5.623 -15.877 1.00 97.31 355 ALA A N 1
ATOM 2801 C CA . ALA A 1 355 ? 27.103 -7.059 -15.649 1.00 97.31 355 ALA A CA 1
ATOM 2802 C C . ALA A 1 355 ? 25.759 -7.752 -15.363 1.00 97.31 355 ALA A C 1
ATOM 2804 O O . ALA A 1 355 ? 25.587 -8.901 -15.733 1.00 97.31 355 ALA A O 1
ATOM 2805 N N . LEU A 1 356 ? 24.786 -7.063 -14.753 1.00 97.75 356 LEU A N 1
ATOM 2806 C CA . LEU A 1 356 ? 23.440 -7.610 -14.515 1.00 97.75 356 LEU A CA 1
ATOM 2807 C C . LEU A 1 356 ? 22.579 -7.759 -15.781 1.00 97.75 356 LEU A C 1
ATOM 2809 O O . LEU A 1 356 ? 21.516 -8.377 -15.715 1.00 97.75 356 LEU A O 1
ATOM 2813 N N . LEU A 1 357 ? 23.003 -7.174 -16.903 1.00 97.06 357 LEU A N 1
ATOM 2814 C CA . LEU A 1 357 ? 22.342 -7.283 -18.207 1.00 97.06 357 LEU A CA 1
ATOM 2815 C C . LEU A 1 357 ? 23.038 -8.280 -19.150 1.00 97.06 357 LEU A C 1
ATOM 2817 O O . LEU A 1 357 ? 22.574 -8.466 -20.272 1.00 97.06 357 LEU A O 1
ATOM 2821 N N . GLN A 1 358 ? 24.151 -8.878 -18.721 1.00 92.62 358 GLN A N 1
ATOM 2822 C CA . GLN A 1 358 ? 24.918 -9.890 -19.455 1.00 92.62 358 GLN A CA 1
ATOM 2823 C C . GLN A 1 358 ? 24.629 -11.266 -18.859 1.00 92.62 358 GLN A C 1
ATOM 2825 O O . GLN A 1 358 ? 24.510 -12.225 -19.653 1.00 92.62 358 GLN A O 1
#

Nearest PDB structures (foldseek):
  8uhe-assembly1_I  TM=8.659E-01  e=3.103E-02  Synechococcus sp. PCC 7335
  8y33-assembly1_A  TM=6.555E-01  e=2.486E-01  synthetic construct
  8j2w-assembly1_B  TM=3.303E-01  e=4.950E-02  Saccharothrix syringae
  8j2w-assembly1_A  TM=3.204E-01  e=3.677E-02  Saccharothrix syringae
  8j2x-assembly1_A  TM=3.180E-01  e=2.706E-01  Saccharothrix syringae

pLDDT: mean 94.69, std 6.63, range [49.53, 98.75]

Secondary structure (DSSP, 8-state):
-PPPPPHHHHHHHHHHHHHHHHHHHHHHHHHTTSHHHHHHHHHHHHHHHHHHHHHHHHHHHHHHHTT-THHHHHHHHHHHHHHHHTT--HHHHHHHHHHHHHHHHHHS-HHHHHHHHHHHHHHHHHTS--SHHHHHHHHTHHHHHHHHHHHHHHH-HHHHHHHHHHHHHHHHHHHHHHHHHHHHHHHTT--HHHHHHHHHHHHHHHHTT--HHHHHHHHHHHHHHHHHHS-GGGHHHHHHHHHHHHHHHS--SHHHHHHHHHHHHHHHHHHHHHHHHHHHTT----HHHHHHHHHHHHHHHHHHHHTT-THHHHHHHHHHHHHGGGGT--HHHHHHHHHHHHHHSPTT--HHHHHTT-

Mean predicted aligned error: 3.74 Å

Foldseek 3Di:
DDDDDDPVLVVLLVQLLVCQLVLLVQLLVVLCVPPVQCVVQNPNSSVVSSVVSSVLSVQLSVCSSVVNLVSNLVVLVVVQVVQLVVLAFSVSVLSSLVSSLVSLVVRHDPVSSVSSNVSSVVNSVSSQQPDPLLVLLVVCVQVLLVQLLVCLVVLDVCQCVPCNPVSSVVSSVVSSRLSRLLSVCVSVVHLPSVLVNLLVVQVVVLVVLFFLLSVLVSLVSSLVSSCVRDDVVCNVVSVVSNVSSNVSSQDPDPLSVLCVVCLVVLLVQLLVVQVVVLVVLVQPDDSVSSSSVVVRLSRQLVCCVSVVNLCSNVVNLVVVQVCQVVRSHHPVSQLVSLQSSLVSRDPVNDPVSSVSSD

Radius of gyration: 25.02 Å; Cα contacts (8 Å, |Δi|>4): 376; chains: 1; bounding box: 56×40×78 Å

Sequence (358 aa):
MALPVSDQHLQITNEIYHHRRQLAEYVTAHSINVPYWNIRYGEQGRMTCLNDNVKNIELFTLALRKAKPEIADAHALWLRDVYINLGMCTEFAVQSFAEMQRGATNLLSHEAASALNGLLERVKATLIYTDPLCQELRAHEDAITEIVVNAMYAATPFWQVRYGDAGRAACATDTRYNIAYIIDAAGRQNAQGLVIHTQWMRKFLIERGMCTAYYAQALTLLADAIVANISSQHHAQIRSINDALQAGLRHDHPFAQLIESQQATITRTVTAQHYDRAVALQQRMTRHEYANDLLYKLSFLVDAVVTGQPQIMSSHLQWVRSVLPQLNLTPADLDAELHTLAAALPTGTPDQARALLQ